Protein 4J37 (pdb70)

GO terms:
  GO:0000049 tRNA binding (F, IDA)
  GO:0005634 nucleus (C, IDA)
  GO:0005737 cytoplasm (C, IDA)
  GO:0005739 mitochondrion (C, IDA)
  GO:0002153 steroid receptor RNA activator RNA binding (F, IDA)
  GO:0009982 pseudouridine synthase activity (F, IDA)
  GO:1990481 mRNA pseudouridine synthesis (P, IDA)
  GO:0005634 nucleus (C, EXP)
  GO:0005739 mitochondrion (C, EXP)
  GO:0009982 pseudouridine synthase activity (F, IMP)
  GO:0031119 tRNA pseudouridine synthesis (P, IMP)
  GO:0160153 mitochondrial tRNA pseudouridine(27/28) synthase activity (F, IMP)
  GO:0005739 mitochondrion (C, HTP)
  GO:0009982 pseudouridine synthase activity (F, EXP)
  GO:0005759 mitochondrial matrix (C, TAS)
  GO:0070902 mitochondrial tRNA pseudouridine synthesis (P, TAS)
  GO:0005654 nucleoplasm (C, IDA)
  GO:0003723 RNA binding (F, HDA)

CATH classification: 3.30.70.580 (+1 more: 3.30.70.660)

Foldseek 3Di:
DDKFKKKWWKWFQQAQAFWADPVVGHHVLLQLLVLCCVLQFAPPVCSVPVVVFVKDWLDGAGHRAIALTTMIMGMTDPDPPVQVSSQVSHPPRMHGLDMGTDHPPPRWFFWFKKKFKDFCLLQAAQPPFDNDQLTDDDPVSQVLLFVLQAVQAAKFFQQLQADDDDDTDQGDIWHWHDWHKDHWDDDPSTIMIMIMTITGRAYHLRVQLSSQQSSCCSNPNDPSVVSVVCSDRDHFNGQGHDNNRMYTYDGATVDDDDVVSVVVSVVSCVPRHPVVSVVCCVPVVRRVVSVVCSNVGDD

Organism: Homo sapiens (NCBI:txid9606)

Radius of gyration: 20.34 Å; Cα contacts (8 Å, |Δi|>4): 603; chains: 1; bounding box: 42×64×40 Å

InterPro domains:
  IPR001406 Pseudouridine synthase I, TruA [PTHR11142] (70-394)
  IPR001406 Pseudouridine synthase I, TruA [TIGR00071] (84-334)
  IPR020094 Pseudouridine synthase TruA/RsuA/RluB/E/F, N-terminal [G3DSA:3.30.70.580] (74-196)
  IPR020095 Pseudouridine synthase I, TruA, C-terminal [G3DSA:3.30.70.660] (197-408)
  IPR020097 Pseudouridine synthase I, TruA, alpha/beta domain [PF01416] (239-341)
  IPR020103 Pseudouridine synthase, catalytic domain superfamily [SSF55120] (82-355)
  IPR041708 Pseudouridine synthase PUS1/ PUS2-like [cd02568] (88-340)

Secondary structure (DSSP, 8-state):
--EEEEEEEEEE--TTSS-SS------HHHHHHHHHHHHTSS-HHHHHSGGGGT-EES--PPTT-EEEEEEEEEEEE--TTHHHHHHHTS-TTEEEEEEEEE-TT-----EEEEEEEEEGGGGS-TTTS--STT----HHHHHHHHHHHHHT-EEEE-GGGS--SSS--S--EEEEEEEEEPPPEEETTEEEEEEEEEEESPPTTHHHHHHHHHHHHHHTSS-THHHHHHTSSS--------STTEEEEEE-------GGGHHHHHHHIIIIIHHHHHHHHHHH-HHHHHHTTGGGS--

Solvent-accessible surface area: 14172 Å² total; per-residue (Å²): 106,69,115,103,28,0,0,0,6,0,0,0,4,2,89,44,5,47,5,0,45,164,200,193,121,97,3,1,2,35,18,0,18,61,0,0,52,170,19,32,0,3,39,114,64,23,15,135,33,41,198,113,0,43,16,96,47,20,1,174,11,70,103,16,5,2,0,0,4,0,4,2,9,0,67,2,93,35,24,111,97,16,49,123,79,0,22,81,61,15,45,71,60,0,62,3,11,2,37,64,157,18,92,51,58,21,156,100,18,88,25,39,1,18,1,2,1,0,4,1,29,0,2,0,38,80,105,184,46,88,78,66,78,92,10,107,18,38,76,120,21,24,133,48,0,44,126,4,0,46,58,0,85,28,98,45,36,0,3,2,0,19,36,96,119,42,128,59,78,98,74,10,87,71,84,2,103,48,2,75,6,65,144,40,52,58,123,162,38,27,17,2,0,4,3,35,2,54,6,85,48,33,31,130,39,1,9,38,27,0,0,0,0,2,0,0,7,5,3,28,62,7,69,66,65,0,6,131,95,0,37,30,124,112,161,24,80,4,0,73,0,21,10,25,3,14,0,0,10,101,15,78,88,120,126,28,104,21,66,151,14,51,53,104,13,52,41,8,29,105,112,54,0,18,60,43,2,21,13,10,14,118,98,92,131,29,3,22,116,36,14,83,64,1,90,145,32,139,65

Nearest PDB structures (foldseek):
  4j37-assembly1_A  TM=1.003E+00  e=1.099E-68  Homo sapiens
  4its-assembly1_A  TM=1.001E+00  e=3.748E-64  Homo sapiens
  4iqm-assembly1_A  TM=9.497E-01  e=7.889E-59  Homo sapiens
  4nz6-assembly2_B  TM=9.629E-01  e=5.175E-58  Homo sapiens
  4nz6-assembly1_A  TM=9.740E-01  e=7.939E-57  Homo sapiens

Sequence (299 aa):
PPKRKIVLLMAYSGKGYHGMQRNQFKTIEDDLVSSALVRSGCIPENHGEDMRKMSFQRCARTDDKGVSAAGQVVSLKVWLIDDILEKINSHLPSHIRILGLKRVTGGFNRCDARTYCYLLPTFAFAHKDRDVQDETYRLSAETLQQVNRRLLACYKGTHNFHNFTSQKGPQDPSACRYILEMYCEEPFVREGLEFAVIRVKGQSFMMHQIRKMVGLVVAIVKGYAPESVLERSWGTEKVDVPKAPGLGLVLERVHFEPLDWAQEEGKVAAFKEEHIYPTIIGTERDERSMAQWLSTLPIHNF

B-factor: mean 26.57, std 13.85, range [5.85, 99.65]

Structure (mmCIF, N/CA/C/O backbone):
data_4J37
#
_entry.id   4J37
#
_cell.length_a   51.950
_cell.length_b   51.950
_cell.length_c   445.490
_cell.angle_alpha   90.00
_cell.angle_beta   90.00
_cell.angle_gamma   120.00
#
_symmetry.space_group_name_H-M   'P 65 2 2'
#
loop_
_entity.id
_entity.type
_entity.pdbx_description
1 polymer 'tRNA pseudouridine synthase A, mitochondrial'
2 non-polymer 'SULFATE ION'
3 non-polymer 'CHLORIDE ION'
4 non-polymer 1,2-ETHANEDIOL
5 water water
#
loop_
_atom_site.group_PDB
_atom_site.id
_atom_site.type_symbol
_atom_site.label_atom_id
_atom_site.label_alt_id
_atom_site.label_comp_id
_atom_site.label_asym_id
_atom_site.label_entity_id
_atom_site.label_seq_id
_atom_site.pdbx_PDB_ins_code
_atom_site.Cartn_x
_atom_site.Cartn_y
_atom_site.Cartn_z
_atom_site.occupancy
_atom_site.B_iso_or_equiv
_atom_site.auth_seq_id
_atom_site.auth_comp_id
_atom_site.auth_asym_id
_atom_site.auth_atom_id
_atom_site.pdbx_PDB_model_num
ATOM 1 N N . PRO A 1 9 ? 30.666 19.886 4.946 1.00 47.84 81 PRO A N 1
ATOM 2 C CA . PRO A 1 9 ? 31.296 20.065 6.261 1.00 44.23 81 PRO A CA 1
ATOM 3 C C . PRO A 1 9 ? 30.263 19.917 7.368 1.00 35.75 81 PRO A C 1
ATOM 4 O O . PRO A 1 9 ? 29.073 19.845 7.051 1.00 35.88 81 PRO A O 1
ATOM 15 N N . PRO A 1 10 ? 30.700 19.877 8.643 1.00 39.73 82 PRO A N 1
ATOM 16 C CA . PRO A 1 10 ? 29.733 19.680 9.732 1.00 46.46 82 PRO A CA 1
ATOM 17 C C . PRO A 1 10 ? 28.926 20.939 10.029 1.00 36.35 82 PRO A C 1
ATOM 18 O O . PRO A 1 10 ? 29.513 22.032 10.066 1.00 29.57 82 PRO A O 1
ATOM 29 N N . LYS A 1 11 ? 27.619 20.782 10.240 1.00 31.81 83 LYS A N 1
ATOM 30 C CA . LYS A 1 11 ? 26.764 21.909 10.611 1.00 30.96 83 LYS A CA 1
ATOM 31 C C . LYS A 1 11 ? 26.862 22.196 12.112 1.00 34.65 83 LYS A C 1
ATOM 32 O O . LYS A 1 11 ? 26.804 21.281 12.944 1.00 30.38 83 LYS A O 1
ATOM 51 N N . ARG A 1 12 ? 27.048 23.470 12.447 1.00 24.33 84 ARG A N 1
ATOM 52 C CA . ARG A 1 12 ? 27.294 23.896 13.818 1.00 24.41 84 ARG A CA 1
ATOM 53 C C . ARG A 1 12 ? 26.636 25.245 14.044 1.00 24.30 84 ARG A C 1
ATOM 54 O O . ARG A 1 12 ? 26.487 26.044 13.104 1.00 21.26 84 ARG A O 1
ATOM 75 N N . LYS A 1 13 ? 26.263 25.502 15.291 1.00 22.02 85 LYS A N 1
ATOM 76 C CA . LYS A 1 13 ? 25.908 26.837 15.721 1.00 21.42 85 LYS A CA 1
ATOM 77 C C . LYS A 1 13 ? 27.188 27.649 15.966 1.00 17.83 85 LYS A C 1
ATOM 78 O O . LYS A 1 13 ? 28.148 27.162 16.571 1.00 18.10 85 LYS A O 1
ATOM 97 N N . ILE A 1 14 ? 27.227 28.886 15.461 1.00 17.46 86 ILE A N 1
ATOM 98 C CA . ILE A 1 14 ? 28.359 29.770 15.750 1.00 16.63 86 ILE A CA 1
ATOM 99 C C . ILE A 1 14 ? 27.816 31.110 16.234 1.00 12.54 86 ILE A C 1
ATOM 100 O O . ILE A 1 14 ? 26.612 31.404 16.066 1.00 13.90 86 ILE A O 1
ATOM 116 N N . VAL A 1 15 ? 28.681 31.882 16.864 1.00 15.05 87 VAL A N 1
ATOM 117 C CA . VAL A 1 15 ? 28.372 33.258 17.246 1.00 13.10 87 VAL A CA 1
ATOM 118 C C . VAL A 1 15 ? 29.445 34.141 16.633 1.00 15.34 87 VAL A C 1
ATOM 119 O O . VAL A 1 15 ? 30.645 33.856 16.740 1.00 18.48 87 VAL A O 1
ATOM 132 N N . LEU A 1 16 ? 29.029 35.237 15.995 1.00 17.75 88 LEU A N 1
ATOM 133 C CA . LEU A 1 16 ? 29.979 36.148 15.349 1.00 13.99 88 LEU A CA 1
ATOM 134 C C . LEU A 1 16 ? 30.003 37.470 16.089 1.00 17.46 88 LEU A C 1
ATOM 135 O O . LEU A 1 16 ? 28.964 37.959 16.481 1.00 15.39 88 LEU A O 1
ATOM 151 N N . LEU A 1 17 ? 31.195 38.031 16.250 1.00 13.13 89 LEU A N 1
ATOM 152 C CA . LEU A 1 17 ? 31.383 39.407 16.715 1.00 12.92 89 LEU A CA 1
ATOM 153 C C . LEU A 1 17 ? 31.650 40.235 15.475 1.00 12.01 89 LEU A C 1
ATOM 154 O O . LEU A 1 17 ? 32.641 40.006 14.779 1.00 12.42 89 LEU A O 1
ATOM 170 N N . MET A 1 18 ? 30.772 41.180 15.177 1.00 13.43 90 MET A N 1
ATOM 171 C CA . MET A 1 18 ? 30.913 41.913 13.935 1.00 13.80 90 MET A CA 1
ATOM 172 C C . MET A 1 18 ? 30.812 43.409 14.142 1.00 10.76 90 MET A C 1
ATOM 173 O O . MET A 1 18 ? 30.285 43.875 15.157 1.00 9.97 90 MET A O 1
ATOM 187 N N . ALA A 1 19 ? 31.379 44.139 13.196 1.00 11.60 91 ALA A N 1
ATOM 188 C CA . ALA A 1 19 ? 31.422 45.584 13.271 1.00 8.15 91 ALA A CA 1
ATOM 189 C C . ALA A 1 19 ? 31.090 46.156 11.913 1.00 9.18 91 ALA A C 1
ATOM 190 O O . ALA A 1 19 ? 31.298 45.520 10.896 1.00 9.95 91 ALA A O 1
ATOM 197 N N . TYR A 1 20 ? 30.545 47.370 11.920 1.00 8.91 92 TYR A N 1
ATOM 198 C CA . TYR A 1 20 ? 30.109 48.035 10.687 1.00 9.61 92 TYR A CA 1
ATOM 199 C C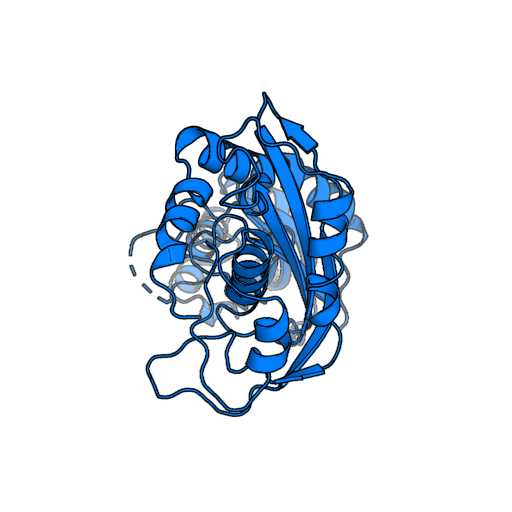 . TYR A 1 20 ? 29.977 49.525 10.901 1.00 11.17 92 TYR A C 1
ATOM 200 O O . TYR A 1 20 ? 29.620 50.005 11.988 1.00 8.86 92 TYR A O 1
ATOM 218 N N . SER A 1 21 ? 30.326 50.257 9.859 1.00 10.84 93 SER A N 1
ATOM 219 C CA . SER A 1 21 ? 29.912 51.636 9.702 1.00 13.97 93 SER A CA 1
ATOM 220 C C . SER A 1 21 ? 28.495 51.640 9.124 1.00 9.99 93 SER A C 1
ATOM 221 O O . SER A 1 21 ? 28.217 50.955 8.121 1.00 10.52 93 SER A O 1
ATOM 229 N N . GLY A 1 22 ? 27.591 52.405 9.733 1.00 11.03 94 GLY A N 1
ATOM 230 C CA . GLY A 1 22 ? 26.183 52.273 9.435 1.00 7.89 94 GLY A CA 1
ATOM 231 C C . GLY A 1 22 ? 25.661 53.164 8.322 1.00 12.34 94 GLY A C 1
ATOM 232 O O . GLY A 1 22 ? 24.551 52.980 7.879 1.00 10.04 94 GLY A O 1
ATOM 236 N N . LYS A 1 23 ? 26.451 54.140 7.892 1.00 7.29 95 LYS A N 1
ATOM 237 C CA . LYS A 1 23 ? 26.040 55.018 6.804 1.00 9.62 95 LYS A CA 1
ATOM 238 C C . LYS A 1 23 ? 25.770 54.167 5.555 1.00 12.01 95 LYS A C 1
ATOM 239 O O . LYS A 1 23 ? 26.588 53.330 5.207 1.00 10.72 95 LYS A O 1
ATOM 258 N N . GLY A 1 24 ? 24.675 54.433 4.859 1.00 10.85 96 GLY A N 1
ATOM 259 C CA . GLY A 1 24 ? 24.387 53.767 3.611 1.00 13.24 96 GLY A CA 1
ATOM 260 C C . GLY A 1 24 ? 23.557 52.513 3.764 1.00 13.68 96 GLY A C 1
ATOM 261 O O . GLY A 1 24 ? 23.307 51.800 2.775 1.00 17.76 96 GLY A O 1
ATOM 265 N N . TYR A 1 25 ? 23.137 52.251 4.996 1.00 10.68 97 TYR A N 1
ATOM 266 C CA . TYR A 1 25 ? 22.206 51.162 5.287 1.00 10.98 97 TYR A CA 1
ATOM 267 C C . TYR A 1 25 ? 20.983 51.612 6.047 1.00 15.73 97 TYR A C 1
ATOM 268 O O . TYR A 1 25 ? 20.972 52.666 6.739 1.00 12.81 97 TYR A O 1
ATOM 286 N N . HIS A 1 26 ? 19.956 50.783 5.949 1.00 12.62 98 HIS A N 1
ATOM 287 C CA . HIS A 1 26 ? 18.714 50.979 6.702 1.00 11.69 98 HIS A CA 1
ATOM 288 C C . HIS A 1 26 ? 18.704 50.152 7.978 1.00 15.19 98 HIS A C 1
ATOM 289 O O . HIS A 1 26 ? 17.683 49.587 8.355 1.00 27.75 98 HIS A O 1
ATOM 304 N N . GLY A 1 27 ? 19.846 50.044 8.621 1.00 14.78 99 GLY A N 1
ATOM 305 C CA . GLY A 1 27 ? 19.902 49.365 9.882 1.00 10.86 99 GLY A CA 1
ATOM 306 C C . GLY A 1 27 ? 20.433 47.950 9.776 1.00 11.08 99 GLY A C 1
ATOM 307 O O . GLY A 1 27 ? 20.836 47.485 8.696 1.00 9.53 99 GLY A O 1
ATOM 311 N N . MET A 1 28 ? 20.425 47.277 10.914 1.00 12.43 100 MET A N 1
ATOM 312 C CA . MET A 1 28 ? 20.872 45.893 10.995 1.00 12.94 100 MET A CA 1
ATOM 313 C C . MET A 1 28 ? 19.932 44.910 10.312 1.00 13.72 100 MET A C 1
ATOM 314 O O . MET A 1 28 ? 20.375 44.094 9.491 1.00 13.89 100 MET A O 1
ATOM 328 N N . GLN A 1 29 ? 18.649 44.954 10.664 1.00 14.41 101 GLN A N 1
ATOM 329 C CA . GLN A 1 29 ? 17.677 43.946 10.220 1.00 19.62 101 GLN A CA 1
ATOM 330 C C . GLN A 1 29 ? 16.587 44.572 9.364 1.00 20.74 101 GLN A C 1
ATOM 331 O O . GLN A 1 29 ? 16.120 45.663 9.658 1.00 29.52 101 GLN A O 1
ATOM 345 N N . ARG A 1 30 ? 16.153 43.866 8.340 1.00 28.63 102 ARG A N 1
ATOM 346 C CA . ARG A 1 30 ? 15.119 44.408 7.465 1.00 38.93 102 ARG A CA 1
ATOM 347 C C . ARG A 1 30 ? 13.825 44.464 8.234 1.00 38.54 102 ARG A C 1
ATOM 348 O O . ARG A 1 30 ? 13.517 43.556 8.991 1.00 41.28 102 ARG A O 1
ATOM 369 N N . ASN A 1 31 ? 13.067 45.537 8.041 1.00 49.35 103 ASN A N 1
ATOM 370 C CA . ASN A 1 31 ? 11.840 45.740 8.803 1.00 55.93 103 ASN A CA 1
ATOM 371 C C . ASN A 1 31 ? 10.620 45.130 8.125 1.00 58.36 103 ASN A C 1
ATOM 372 O O . ASN A 1 31 ? 9.871 44.376 8.750 1.00 63.00 103 ASN A O 1
ATOM 383 N N . GLN A 1 36 ? 13.811 50.842 0.747 1.00 48.51 108 GLN A N 1
ATOM 384 C CA . GLN A 1 36 ? 14.965 51.733 0.794 1.00 43.86 108 GLN A CA 1
ATOM 385 C C . GLN A 1 36 ? 16.304 50.969 0.833 1.00 37.46 108 GLN A C 1
ATOM 386 O O . GLN A 1 36 ? 16.448 49.955 0.161 1.00 35.05 108 GLN A O 1
ATOM 399 N N . PHE A 1 37 ? 17.286 51.455 1.591 1.00 28.83 109 PHE A N 1
ATOM 400 C CA . PHE A 1 37 ? 18.642 50.892 1.501 1.00 21.64 109 PHE A CA 1
ATOM 401 C C . PHE A 1 37 ? 18.695 49.464 2.002 1.00 19.55 109 PHE A C 1
ATOM 402 O O . PHE A 1 37 ? 17.852 49.058 2.813 1.00 20.28 109 PHE A O 1
ATOM 419 N N . LYS A 1 38 ? 19.703 48.722 1.542 1.00 17.47 110 LYS A N 1
ATOM 420 C CA . LYS A 1 38 ? 19.960 47.399 2.076 1.00 14.27 110 LYS A CA 1
ATOM 421 C C . LYS A 1 38 ? 20.262 47.532 3.568 1.00 14.75 110 LYS A C 1
ATOM 422 O O . LYS A 1 38 ? 20.487 48.638 4.081 1.00 15.89 110 LYS A O 1
ATOM 441 N N . THR A 1 39 ? 20.313 46.396 4.263 1.00 15.31 111 THR A N 1
ATOM 442 C CA . THR A 1 39 ? 20.642 46.371 5.678 1.00 10.36 111 THR A CA 1
ATOM 443 C C . THR A 1 39 ? 22.003 45.721 5.860 1.00 11.30 111 THR A C 1
ATOM 444 O O . THR A 1 39 ? 22.521 45.086 4.928 1.00 9.79 111 THR A O 1
ATOM 455 N N . ILE A 1 40 ? 22.569 45.832 7.064 1.00 10.58 112 ILE A N 1
ATOM 456 C CA . ILE A 1 40 ? 23.793 45.123 7.373 1.00 10.81 112 ILE A CA 1
ATOM 457 C C . ILE A 1 40 ? 23.597 43.593 7.120 1.00 10.57 112 ILE A C 1
ATOM 458 O O . ILE A 1 40 ? 24.446 42.902 6.541 1.00 12.12 112 ILE A O 1
ATOM 474 N N . GLU A 1 41 ? 22.458 43.069 7.528 1.00 12.20 113 GLU A N 1
ATOM 475 C CA . GLU A 1 41 ? 22.217 41.625 7.393 1.00 12.54 113 GLU A CA 1
ATOM 476 C C . GLU A 1 41 ? 22.184 41.163 5.927 1.00 14.76 113 GLU A C 1
ATOM 477 O O . GLU A 1 41 ? 22.651 40.083 5.598 1.00 13.63 113 GLU A O 1
ATOM 489 N N . ASP A 1 42 ? 21.726 42.018 5.036 1.00 11.17 114 ASP A N 1
ATOM 490 C CA . ASP A 1 42 ? 21.777 41.696 3.590 1.00 14.40 114 ASP A CA 1
ATOM 491 C C . ASP A 1 42 ? 23.214 41.430 3.149 1.00 13.67 114 ASP A C 1
ATOM 492 O O . ASP A 1 42 ? 23.492 40.477 2.395 1.00 12.46 114 ASP A O 1
ATOM 501 N N . ASP A 1 43 ? 24.153 42.231 3.631 1.00 8.82 115 ASP A N 1
ATOM 502 C CA . ASP A 1 43 ? 25.548 42.065 3.251 1.00 10.50 115 ASP A CA 1
ATOM 503 C C . ASP A 1 43 ? 26.091 40.789 3.859 1.00 13.17 115 ASP A C 1
ATOM 504 O O . ASP A 1 43 ? 26.860 40.051 3.220 1.00 11.06 115 ASP A O 1
ATOM 513 N N . LEU A 1 44 ? 25.720 40.540 5.118 1.00 10.76 116 LEU A N 1
ATOM 514 C CA . LEU A 1 44 ? 26.225 39.344 5.798 1.00 13.19 116 LEU A CA 1
ATOM 515 C C . LEU A 1 44 ? 25.655 38.071 5.160 1.00 11.83 116 LEU A C 1
ATOM 516 O O . LEU A 1 44 ? 26.380 37.125 4.892 1.00 15.00 116 LEU A O 1
ATOM 532 N N . VAL A 1 45 ? 24.353 38.056 4.915 1.00 13.71 117 VAL A N 1
ATOM 533 C CA . VAL A 1 45 ? 23.674 36.926 4.252 1.00 12.30 117 VAL A CA 1
ATOM 534 C C . VAL A 1 45 ? 24.269 36.622 2.855 1.00 14.73 117 VAL A C 1
ATOM 535 O O . VAL A 1 45 ? 24.617 35.484 2.548 1.00 15.41 117 VAL A O 1
ATOM 548 N N . SER A 1 46 ? 24.460 37.648 2.032 1.00 11.56 118 SER A N 1
ATOM 549 C CA A SER A 1 46 ? 25.113 37.486 0.743 0.48 13.90 118 SER A CA 1
ATOM 550 C CA B SER A 1 46 ? 25.104 37.470 0.745 0.52 13.89 118 SER A CA 1
ATOM 551 C C . SER A 1 46 ? 26.497 36.868 0.911 1.00 11.08 118 SER A C 1
ATOM 552 O O . SER A 1 46 ? 26.879 35.968 0.157 1.00 12.07 118 SER A O 1
ATOM 567 N N . ALA A 1 47 ? 27.260 37.337 1.887 1.00 11.46 119 ALA A N 1
ATOM 568 C CA . ALA A 1 47 ? 28.609 36.787 2.132 1.00 9.91 119 ALA A CA 1
ATOM 569 C C . ALA A 1 47 ? 28.551 35.335 2.590 1.00 12.82 119 ALA A C 1
ATOM 570 O O . ALA A 1 47 ? 29.368 34.514 2.187 1.00 14.67 119 ALA A O 1
ATOM 577 N N . LEU A 1 48 ? 27.567 35.025 3.419 1.00 11.47 120 LEU A N 1
ATOM 578 C CA . LEU A 1 48 ? 27.367 33.651 3.872 1.00 18.02 120 LEU A CA 1
ATOM 579 C C . LEU A 1 48 ? 27.021 32.696 2.725 1.00 13.89 120 LEU A C 1
ATOM 580 O O . LEU A 1 48 ? 27.564 31.599 2.631 1.00 16.83 120 LEU A O 1
ATOM 596 N N . VAL A 1 49 ? 26.104 33.106 1.871 1.00 11.67 121 VAL A N 1
ATOM 597 C CA . VAL A 1 49 ? 25.748 32.360 0.690 1.00 15.65 121 VAL A CA 1
ATOM 598 C C . VAL A 1 49 ? 26.940 32.243 -0.286 1.00 21.24 121 VAL A C 1
ATOM 599 O O . VAL A 1 49 ? 27.258 31.136 -0.759 1.00 16.01 121 VAL A O 1
ATOM 612 N N . ARG A 1 50 ? 27.605 33.360 -0.602 1.00 11.49 122 ARG A N 1
ATOM 613 C CA . ARG A 1 50 ? 28.680 33.310 -1.580 1.00 15.23 122 ARG A CA 1
ATOM 614 C C . ARG A 1 50 ? 29.749 32.352 -1.126 1.00 21.03 122 ARG A C 1
ATOM 615 O O . ARG A 1 50 ? 30.281 31.615 -1.934 1.00 18.25 122 ARG A O 1
ATOM 636 N N . SER A 1 51 ? 30.042 32.344 0.166 1.00 16.48 123 SER A N 1
ATOM 637 C CA . SER A 1 51 ? 31.104 31.510 0.704 1.00 21.75 123 SER A CA 1
ATOM 638 C C . SER A 1 51 ? 30.683 30.062 0.952 1.00 17.45 123 SER A C 1
ATOM 639 O O . SER A 1 51 ? 31.518 29.223 1.249 1.00 21.81 123 SER A O 1
ATOM 647 N N . GLY A 1 52 ? 29.404 29.787 0.820 1.00 17.18 124 GLY A N 1
ATOM 648 C CA . GLY A 1 52 ? 28.901 28.432 1.008 1.00 19.04 124 GLY A CA 1
ATOM 649 C C . GLY A 1 52 ? 28.659 28.011 2.464 1.00 18.43 124 GLY A C 1
ATOM 650 O O . GLY A 1 52 ? 28.368 26.842 2.720 1.00 22.69 124 GLY A O 1
ATOM 654 N N . CYS A 1 53 ? 28.773 28.933 3.424 1.00 21.38 125 CYS A N 1
ATOM 655 C CA . CYS A 1 53 ? 28.446 28.633 4.832 1.00 19.57 125 CYS A CA 1
ATOM 656 C C . CYS A 1 53 ? 27.027 28.157 5.018 1.00 19.77 125 CYS A C 1
ATOM 657 O O . CYS A 1 53 ? 26.712 27.359 5.909 1.00 21.20 125 CYS A O 1
ATOM 665 N N . ILE A 1 54 ? 26.149 28.701 4.212 1.00 17.42 126 ILE A N 1
ATOM 666 C CA . ILE A 1 54 ? 24.747 28.411 4.320 1.00 14.58 126 ILE A CA 1
ATOM 667 C C . ILE A 1 54 ? 24.242 28.156 2.927 1.00 21.12 126 ILE A C 1
ATOM 668 O O . ILE A 1 54 ? 24.794 28.685 1.963 1.00 21.73 126 ILE A O 1
ATOM 684 N N . PRO A 1 55 ? 23.229 27.292 2.795 1.00 27.94 127 PRO A N 1
ATOM 685 C CA . PRO A 1 55 ? 22.641 27.117 1.471 1.00 27.29 127 PRO A CA 1
ATOM 686 C C . PRO A 1 55 ? 21.812 28.325 1.120 1.00 23.23 127 PRO A C 1
ATOM 687 O O . PRO A 1 55 ? 21.396 29.061 1.995 1.00 20.70 127 PRO A O 1
ATOM 698 N N . GLU A 1 56 ? 21.543 28.497 -0.159 1.00 25.08 128 GLU A N 1
ATOM 699 C CA . GLU A 1 56 ? 20.774 29.622 -0.644 1.00 24.60 128 GLU A CA 1
ATOM 700 C C . GLU A 1 56 ? 19.427 29.790 0.049 1.00 27.98 128 GLU A C 1
ATOM 701 O O . GLU A 1 56 ? 19.009 30.915 0.332 1.00 20.49 128 GLU A O 1
ATOM 713 N N . ASN A 1 57 ? 18.719 28.697 0.330 1.00 24.10 129 ASN A N 1
ATOM 714 C CA . ASN A 1 57 ? 17.371 28.859 0.865 1.00 23.68 129 ASN A CA 1
ATOM 715 C C . ASN A 1 57 ? 17.377 29.351 2.320 1.00 18.61 129 ASN A C 1
ATOM 716 O O . ASN A 1 57 ? 16.383 29.902 2.802 1.00 23.28 129 ASN A O 1
ATOM 727 N N . HIS A 1 58 ? 18.488 29.140 3.019 1.00 18.87 130 HIS A N 1
ATOM 728 C CA . HIS A 1 58 ? 18.678 29.730 4.369 1.00 19.90 130 HIS A CA 1
ATOM 729 C C . HIS A 1 58 ? 18.981 31.237 4.312 1.00 21.45 130 HIS A C 1
ATOM 730 O O . HIS A 1 58 ? 18.802 31.949 5.303 1.00 20.90 130 HIS A O 1
ATOM 745 N N . GLY A 1 59 ? 19.479 31.702 3.168 1.00 23.74 131 GLY A N 1
ATOM 746 C CA . GLY A 1 59 ? 19.635 33.125 2.936 1.00 16.63 131 GLY A CA 1
ATOM 747 C C . GLY A 1 59 ? 18.302 33.745 2.607 1.00 21.65 131 GLY A C 1
ATOM 748 O O . GLY A 1 59 ? 17.989 34.885 3.016 1.00 22.16 131 GLY A O 1
ATOM 752 N N . GLU A 1 60 ? 17.493 32.993 1.866 1.00 20.12 132 GLU A N 1
ATOM 753 C CA . GLU A 1 60 ? 16.162 33.464 1.480 1.00 22.78 132 GLU A CA 1
ATOM 754 C C . GLU A 1 60 ? 15.232 33.504 2.671 1.00 27.86 132 GLU A C 1
ATOM 755 O O . GLU A 1 60 ? 14.411 34.401 2.781 1.00 25.46 132 GLU A O 1
ATOM 767 N N . ASP A 1 61 ? 15.342 32.515 3.550 1.00 24.68 133 ASP A N 1
ATOM 768 C CA . ASP A 1 61 ? 14.582 32.523 4.798 1.00 22.28 133 ASP A CA 1
ATOM 769 C C . ASP A 1 61 ? 15.550 32.298 5.950 1.00 26.41 133 ASP A C 1
ATOM 770 O O . ASP A 1 61 ? 15.894 31.156 6.276 1.00 21.77 133 ASP A O 1
ATOM 779 N N . MET A 1 62 ? 15.972 33.399 6.568 1.00 21.00 134 MET A N 1
ATOM 780 C CA . MET A 1 62 ? 17.037 33.373 7.557 1.00 17.36 134 MET A CA 1
ATOM 781 C C . MET A 1 62 ? 16.605 32.638 8.814 1.00 17.22 134 MET A C 1
ATOM 782 O O . MET A 1 62 ? 17.439 32.221 9.641 1.00 15.26 134 MET A O 1
ATOM 796 N N . ARG A 1 63 ? 15.298 32.478 8.980 1.00 17.44 135 ARG A N 1
ATOM 797 C CA . ARG A 1 63 ? 14.807 31.739 10.142 1.00 18.25 135 ARG A CA 1
ATOM 798 C C . ARG A 1 63 ? 15.293 30.301 10.069 1.00 18.60 135 ARG A C 1
ATOM 799 O O . ARG A 1 63 ? 15.482 29.640 11.103 1.00 16.54 135 ARG A O 1
ATOM 820 N N . LYS A 1 64 ? 15.528 29.825 8.849 1.00 17.16 136 LYS A N 1
ATOM 821 C CA . LYS A 1 64 ? 15.910 28.430 8.636 1.00 20.59 136 LYS A CA 1
ATOM 822 C C . LYS A 1 64 ? 17.314 28.110 9.102 1.00 17.30 136 LYS A C 1
ATO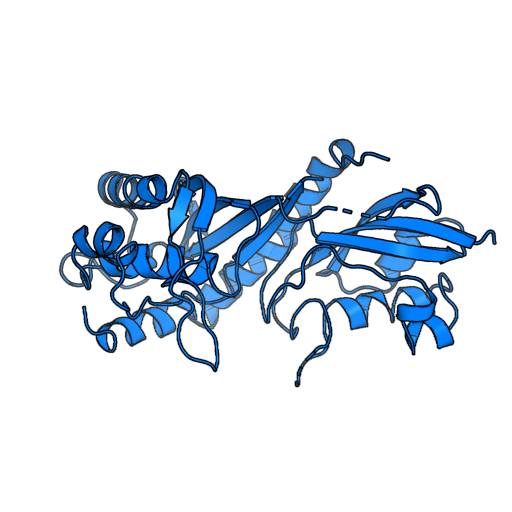M 823 O O . LYS A 1 64 ? 17.630 26.932 9.355 1.00 18.32 136 LYS A O 1
ATOM 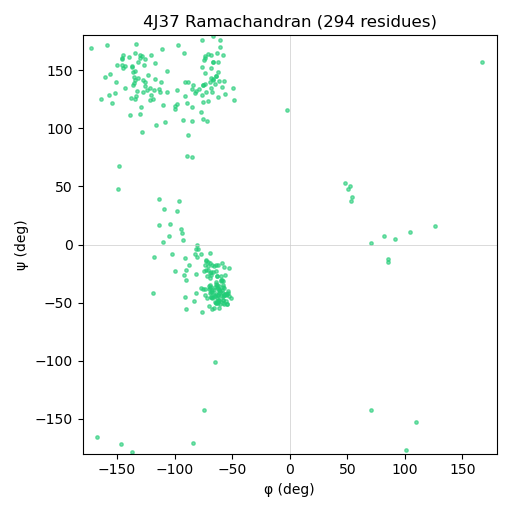842 N N . MET A 1 65 ? 18.161 29.128 9.287 1.00 16.76 137 MET A N 1
ATOM 843 C CA . MET A 1 65 ? 19.460 28.900 9.921 1.00 20.45 137 MET A CA 1
ATOM 844 C C . MET A 1 65 ? 19.519 29.390 11.383 1.00 14.42 137 MET A C 1
ATOM 845 O O . MET A 1 65 ? 20.606 29.523 11.937 1.00 17.15 137 MET A O 1
ATOM 859 N N . SER A 1 66 ? 18.357 29.602 11.998 1.00 13.97 138 SER A N 1
ATOM 860 C CA . SER A 1 66 ? 18.270 30.071 13.374 1.00 15.33 138 SER A CA 1
ATOM 861 C C . SER A 1 66 ? 19.069 31.358 13.551 1.00 17.36 138 SER A C 1
ATOM 862 O O . SER A 1 66 ? 19.763 31.521 14.546 1.00 15.75 138 SER A O 1
ATOM 870 N N . PHE A 1 67 ? 18.992 32.263 12.577 1.00 16.23 139 PHE A N 1
ATOM 871 C CA . PHE A 1 67 ? 19.707 33.533 12.689 1.00 14.68 139 PHE A CA 1
ATOM 872 C C . PHE A 1 67 ? 19.116 34.403 13.795 1.00 15.05 139 PHE A C 1
ATOM 873 O O . PHE A 1 67 ? 17.890 34.616 13.871 1.00 18.27 139 PHE A O 1
ATOM 890 N N . GLN A 1 68 ? 19.984 34.921 14.645 1.00 15.81 140 GLN A N 1
ATOM 891 C CA . GLN A 1 68 ? 19.565 35.827 15.718 1.00 13.38 140 GLN A CA 1
ATOM 892 C C . GLN A 1 68 ? 20.536 36.999 15.760 1.00 17.86 140 GLN A C 1
ATOM 893 O O . GLN A 1 68 ? 21.727 36.819 15.525 1.00 15.99 140 GLN A O 1
ATOM 907 N N . ARG A 1 69 ? 20.031 38.196 16.063 1.00 15.15 141 ARG A N 1
ATOM 908 C CA . ARG A 1 69 ? 20.920 39.336 16.295 1.00 14.09 141 ARG A CA 1
ATOM 909 C C . ARG A 1 69 ? 20.661 39.923 17.677 1.00 17.33 141 ARG A C 1
ATOM 910 O O . ARG A 1 69 ? 19.525 39.936 18.141 1.00 17.61 141 ARG A O 1
ATOM 931 N N . CYS A 1 70 ? 21.720 40.424 18.313 1.00 14.53 142 CYS A N 1
ATOM 932 C CA . CYS A 1 70 ? 21.631 40.976 19.653 1.00 17.48 142 CYS A CA 1
ATOM 933 C C . CYS A 1 70 ? 20.946 42.331 19.681 1.00 22.68 142 CYS A C 1
ATOM 934 O O . CYS A 1 70 ? 20.198 42.606 20.606 1.00 21.73 142 CYS A O 1
ATOM 941 N N . ALA A 1 71 ? 21.203 43.163 18.677 1.00 16.64 143 ALA A N 1
ATOM 942 C CA . ALA A 1 71 ? 20.767 44.552 18.670 1.00 17.78 143 ALA A CA 1
ATOM 943 C C . ALA A 1 71 ? 20.233 44.949 17.286 1.00 16.66 143 ALA A C 1
ATOM 944 O O . ALA A 1 71 ? 20.926 44.823 16.264 1.00 16.91 143 ALA A O 1
ATOM 951 N N . ARG A 1 72 ? 19.010 45.463 17.257 1.00 14.19 144 ARG A N 1
ATOM 952 C CA . ARG A 1 72 ? 18.417 45.912 16.012 1.00 14.65 144 ARG A CA 1
ATOM 953 C C . ARG A 1 72 ? 18.772 47.388 15.765 1.00 16.65 144 ARG A C 1
ATOM 954 O O . ARG A 1 72 ? 17.959 48.279 15.967 1.00 21.18 144 ARG A O 1
ATOM 975 N N . THR A 1 73 ? 20.008 47.628 15.335 1.00 13.10 145 THR A N 1
ATOM 976 C CA . THR A 1 73 ? 20.511 48.982 15.234 1.00 13.15 145 THR A CA 1
ATOM 977 C C . THR A 1 73 ? 19.744 49.736 14.153 1.00 15.26 145 THR A C 1
ATOM 978 O O . THR A 1 73 ? 19.365 49.184 13.131 1.00 13.29 145 THR A O 1
ATOM 989 N N . ASP A 1 74 ? 19.476 51.013 14.415 1.00 14.33 146 ASP A N 1
ATOM 990 C CA A ASP A 1 74 ? 18.603 51.790 13.542 0.55 14.98 146 ASP A CA 1
ATOM 991 C CA B ASP A 1 74 ? 18.601 51.795 13.543 0.45 15.00 146 ASP A CA 1
ATOM 992 C C . ASP A 1 74 ? 19.329 52.325 12.308 1.00 14.88 146 ASP A C 1
ATOM 993 O O . ASP A 1 74 ? 20.565 52.212 12.171 1.00 12.87 146 ASP A O 1
ATOM 1008 N N . LYS A 1 75 ? 18.564 52.904 11.392 1.00 14.15 147 LYS A N 1
ATOM 1009 C CA . LYS A 1 75 ? 19.139 53.495 10.205 1.00 15.12 147 LYS A CA 1
ATOM 1010 C C . LYS A 1 75 ? 20.321 54.405 10.521 1.00 12.97 147 LYS A C 1
ATOM 1011 O O . LYS A 1 75 ? 20.207 55.355 11.308 1.00 12.80 147 LYS A O 1
ATOM 1030 N N . GLY A 1 76 ? 21.467 54.121 9.896 1.00 11.20 148 GLY A N 1
ATOM 1031 C CA . GLY A 1 76 ? 22.652 54.967 10.011 1.00 11.56 148 GLY A CA 1
ATOM 1032 C C . GLY A 1 76 ? 23.562 54.721 11.211 1.00 13.14 148 GLY A C 1
ATOM 1033 O O . GLY A 1 76 ? 24.718 55.202 11.249 1.00 12.74 148 GLY A O 1
ATOM 1037 N N . VAL A 1 77 ? 23.076 53.951 12.174 1.00 10.52 149 VAL A N 1
ATOM 1038 C CA . VAL A 1 77 ? 23.812 53.660 13.436 1.00 8.71 149 VAL A CA 1
ATOM 1039 C C . VAL A 1 77 ? 24.953 52.627 13.186 1.00 10.32 149 VAL A C 1
ATOM 1040 O O . VAL A 1 77 ? 24.787 51.669 12.427 1.00 9.91 149 VAL A O 1
ATOM 1053 N N . SER A 1 78 ? 26.112 52.860 13.772 1.00 8.46 150 SER A N 1
ATOM 1054 C CA . SER A 1 78 ? 27.292 51.993 13.578 1.00 9.48 150 SER A CA 1
ATOM 1055 C C . SER A 1 78 ? 27.395 50.999 14.729 1.00 8.90 150 SER A C 1
ATOM 1056 O O . SER A 1 78 ? 26.703 51.124 15.753 1.00 8.68 150 SER A O 1
ATOM 1064 N N . ALA A 1 79 ? 28.306 50.047 14.595 1.00 8.24 151 ALA A N 1
ATOM 1065 C CA . ALA A 1 79 ? 28.531 49.108 15.691 1.00 10.56 151 ALA A CA 1
ATOM 1066 C C . ALA A 1 79 ? 29.957 48.625 15.646 1.00 13.67 151 ALA A C 1
ATOM 1067 O O . ALA A 1 79 ? 30.463 48.245 14.574 1.00 10.83 151 ALA A O 1
ATOM 1074 N N . ALA A 1 80 ? 30.628 48.695 16.804 1.00 8.94 152 ALA A N 1
ATOM 1075 C CA . ALA A 1 80 ? 31.960 48.151 17.014 1.00 11.68 152 ALA A CA 1
ATOM 1076 C C . ALA A 1 80 ? 31.879 46.705 17.494 1.00 14.75 152 ALA A C 1
ATOM 1077 O O . ALA A 1 80 ? 32.835 45.964 17.330 1.00 19.69 152 ALA A O 1
ATOM 1084 N N . GLY A 1 81 ? 30.744 46.314 18.070 1.00 12.18 153 GLY A N 1
ATOM 1085 C CA . GLY A 1 81 ? 30.626 45.021 18.756 1.00 13.10 153 GLY A CA 1
ATOM 1086 C C . GLY A 1 81 ? 29.242 44.393 18.716 1.00 10.04 153 GLY A C 1
ATOM 1087 O O . GLY A 1 81 ? 28.699 43.943 19.734 1.00 12.04 153 GLY A O 1
ATOM 1091 N N . GLN A 1 82 ? 28.650 44.368 17.520 1.00 9.81 154 GLN A N 1
ATOM 1092 C CA . GLN A 1 82 ? 27.419 43.637 17.305 1.00 12.31 154 GLN A CA 1
ATOM 1093 C C . GLN A 1 82 ? 27.738 42.148 17.430 1.00 8.70 154 GLN A C 1
ATOM 1094 O O . GLN A 1 82 ? 28.892 41.731 17.219 1.00 12.41 154 GLN A O 1
ATOM 1108 N N . VAL A 1 83 ? 26.728 41.389 17.838 1.00 9.79 155 VAL A N 1
ATOM 1109 C CA . VAL A 1 83 ? 26.815 39.928 17.966 1.00 15.10 155 VAL A CA 1
ATOM 1110 C C . VAL A 1 83 ? 25.615 39.257 17.328 1.00 11.23 155 VAL A C 1
ATOM 1111 O O . VAL A 1 83 ? 24.459 39.631 17.558 1.00 12.44 155 VAL A O 1
ATOM 1124 N N . VAL A 1 84 ? 25.890 38.238 16.509 1.00 13.22 156 VAL A N 1
ATOM 1125 C CA . VAL A 1 84 ? 24.832 37.443 15.909 1.00 12.76 156 VAL A CA 1
ATOM 1126 C C . VAL A 1 84 ? 25.150 35.948 16.137 1.00 10.50 156 VAL A C 1
ATOM 1127 O O . VAL A 1 84 ? 26.295 35.589 16.472 1.00 12.37 156 VAL A O 1
ATOM 1140 N N . SER A 1 85 ? 24.134 35.115 16.016 1.00 12.88 157 SER A N 1
ATOM 1141 C CA . SER A 1 85 ? 24.346 33.671 16.053 1.00 16.40 157 SER A CA 1
ATOM 1142 C C . SER A 1 85 ? 23.510 33.039 14.964 1.00 13.75 157 SER A C 1
ATOM 1143 O O . SER A 1 85 ? 22.521 33.617 14.491 1.00 16.17 157 SER A O 1
ATOM 1151 N N . LEU A 1 86 ? 23.951 31.877 14.490 1.00 16.27 158 LEU A N 1
ATOM 1152 C CA . LEU A 1 86 ? 23.297 31.192 13.383 1.00 14.91 158 LEU A CA 1
ATOM 1153 C C . LEU A 1 86 ? 23.955 29.833 13.253 1.00 13.23 158 LEU A C 1
ATOM 1154 O O . LEU A 1 86 ? 25.003 29.610 13.816 1.00 17.11 158 LEU A O 1
ATOM 1170 N N . LYS A 1 87 ? 23.348 28.971 12.447 1.00 16.23 159 LYS A N 1
ATOM 1171 C CA . LYS A 1 87 ? 23.900 27.657 12.143 1.00 14.66 159 LYS A CA 1
ATOM 1172 C C . LYS A 1 87 ? 24.457 27.628 10.724 1.00 18.85 159 LYS A C 1
ATOM 1173 O O . LYS A 1 87 ? 23.777 28.051 9.781 1.00 17.71 159 LYS A O 1
ATOM 1192 N N . VAL A 1 88 ? 25.682 27.133 10.581 1.00 19.26 160 VAL A N 1
ATOM 1193 C CA . VAL A 1 88 ? 26.352 27.076 9.289 1.00 16.86 160 VAL A CA 1
ATOM 1194 C C . VAL A 1 88 ? 27.004 25.735 9.060 1.00 24.04 160 VAL A C 1
ATOM 1195 O O . VAL A 1 88 ? 27.206 24.955 10.001 1.00 23.52 160 VAL A O 1
ATOM 1208 N N . TRP A 1 89 ? 27.359 25.492 7.802 1.00 21.09 161 TRP A N 1
ATOM 1209 C CA . TRP A 1 89 ? 28.438 24.558 7.518 1.00 26.89 161 TRP A CA 1
ATOM 1210 C C . TRP A 1 89 ? 29.754 25.198 7.939 1.00 22.24 161 TRP A C 1
ATOM 1211 O O . TRP A 1 89 ? 30.111 26.280 7.447 1.00 21.35 161 TRP A O 1
ATOM 1232 N N . LEU A 1 90 ? 30.500 24.528 8.816 1.00 18.08 162 LEU A N 1
ATOM 1233 C CA . LEU A 1 90 ? 31.703 25.110 9.367 1.00 23.05 162 LEU A CA 1
ATOM 1234 C C . LEU A 1 90 ? 32.887 24.878 8.432 1.00 29.64 162 LEU A C 1
ATOM 1235 O O . LEU A 1 90 ? 33.739 24.027 8.668 1.00 27.40 162 LEU A O 1
ATOM 1251 N N . ILE A 1 91 ? 32.927 25.641 7.348 1.00 26.80 163 ILE A N 1
ATOM 1252 C CA . ILE A 1 91 ? 33.948 25.445 6.312 1.00 25.09 163 ILE A CA 1
ATOM 1253 C C . ILE A 1 91 ? 35.325 25.828 6.823 1.00 21.05 163 ILE A C 1
ATOM 1254 O O . ILE A 1 91 ? 35.462 26.514 7.825 1.00 20.95 163 ILE A O 1
ATOM 1270 N N . ASP A 1 92 ? 36.366 25.374 6.124 1.00 30.70 164 ASP A N 1
ATOM 1271 C CA . ASP A 1 92 ? 37.731 25.763 6.465 1.00 24.94 164 ASP A CA 1
ATOM 1272 C C . ASP A 1 92 ? 37.900 27.277 6.260 1.00 26.81 164 ASP A C 1
ATOM 1273 O O . ASP A 1 92 ? 37.333 27.864 5.326 1.00 28.68 164 ASP A O 1
ATOM 1282 N N . ASP A 1 93 ? 38.693 27.904 7.115 1.00 21.91 165 ASP A N 1
ATOM 1283 C CA . ASP A 1 93 ? 38.988 29.327 6.982 1.00 29.35 165 ASP A CA 1
ATOM 1284 C C . ASP A 1 93 ? 37.702 30.168 6.896 1.00 23.79 165 ASP A C 1
ATOM 1285 O O . ASP A 1 93 ? 37.647 31.163 6.167 1.00 20.95 165 ASP A O 1
ATOM 1294 N N . ILE A 1 94 ? 36.684 29.765 7.650 1.00 22.09 166 ILE A N 1
ATOM 1295 C CA . ILE A 1 94 ? 35.362 30.385 7.556 1.00 18.39 166 ILE A CA 1
ATOM 1296 C C . ILE A 1 94 ? 35.411 31.897 7.754 1.00 18.80 166 ILE A C 1
ATOM 1297 O O . ILE A 1 94 ? 34.770 32.661 7.018 1.00 16.12 166 ILE A O 1
ATOM 1313 N N . LEU A 1 95 ? 36.180 32.348 8.725 1.00 17.38 167 LEU A N 1
ATOM 1314 C CA . LEU A 1 95 ? 36.199 33.764 9.041 1.00 20.65 167 LEU A CA 1
ATOM 1315 C C . LEU A 1 95 ? 36.742 34.586 7.874 1.00 18.22 167 LEU A C 1
ATOM 1316 O O . LEU A 1 95 ? 36.118 35.546 7.448 1.00 17.43 167 LEU A O 1
ATOM 1332 N N . GLU A 1 96 ? 37.900 34.177 7.361 1.00 23.19 168 GLU A N 1
ATOM 1333 C CA . GLU A 1 96 ? 38.525 34.824 6.211 1.00 21.92 168 GLU A CA 1
ATOM 1334 C C . GLU A 1 96 ? 37.579 34.824 5.004 1.00 14.98 168 GLU A C 1
ATOM 1335 O O . GLU A 1 96 ? 37.466 35.816 4.301 1.00 16.72 168 GLU A O 1
ATOM 1347 N N . LYS A 1 97 ? 36.921 33.698 4.765 1.00 18.15 169 LYS A N 1
ATOM 1348 C CA . LYS A 1 97 ? 36.031 33.562 3.619 1.00 17.35 169 LYS A CA 1
ATOM 1349 C C . LYS A 1 97 ? 34.814 34.478 3.706 1.00 14.61 169 LYS A C 1
ATOM 1350 O O . LYS A 1 97 ? 34.437 35.106 2.712 1.00 14.30 169 LYS A O 1
ATOM 1369 N N . ILE A 1 98 ? 34.187 34.567 4.879 1.00 15.42 170 ILE A N 1
ATOM 1370 C CA . ILE A 1 98 ? 33.069 35.496 5.009 1.00 13.49 170 ILE A CA 1
ATOM 1371 C C . ILE A 1 98 ? 33.542 36.935 4.724 1.00 11.65 170 ILE A C 1
ATOM 1372 O O . ILE A 1 98 ? 32.946 37.651 3.902 1.00 13.58 170 ILE A O 1
ATOM 1388 N N . ASN A 1 99 ? 34.607 37.347 5.392 1.00 13.18 171 ASN A N 1
ATOM 1389 C CA . ASN A 1 99 ? 35.138 38.702 5.239 1.00 15.13 171 ASN A CA 1
ATOM 1390 C C . ASN A 1 99 ? 35.516 39.014 3.798 1.00 14.01 171 ASN A C 1
ATOM 1391 O O . ASN A 1 99 ? 35.426 40.178 3.339 1.00 13.43 171 ASN A O 1
ATOM 1402 N N . SER A 1 100 ? 35.941 38.000 3.057 1.00 13.78 172 SER A N 1
ATOM 1403 C CA . SER A 1 100 ? 36.369 38.229 1.673 1.00 14.39 172 SER A CA 1
ATOM 1404 C C . SER A 1 100 ? 35.210 38.669 0.789 1.00 13.07 172 SER A C 1
ATOM 1405 O O . SER A 1 100 ? 35.444 39.228 -0.285 1.00 14.79 172 SER A O 1
ATOM 1413 N N . HIS A 1 101 ? 33.972 38.425 1.247 1.00 14.06 173 HIS A N 1
ATOM 1414 C CA . HIS A 1 101 ? 32.762 38.798 0.504 1.00 10.14 173 HIS A CA 1
ATOM 1415 C C . HIS A 1 101 ? 32.028 40.022 1.063 1.00 9.81 173 HIS A C 1
ATOM 1416 O O . HIS A 1 101 ? 30.943 40.393 0.570 1.00 11.46 173 HIS A O 1
ATOM 1431 N N . LEU A 1 102 ? 32.643 40.663 2.036 1.00 14.19 174 LEU A N 1
ATOM 1432 C CA . LEU A 1 102 ? 32.090 41.874 2.645 1.00 10.24 174 LEU A CA 1
ATOM 1433 C C . LEU A 1 102 ? 32.874 43.116 2.187 1.00 8.78 174 LEU A C 1
ATOM 1434 O O . LEU A 1 102 ? 34.072 43.042 1.901 1.00 11.92 174 LEU A O 1
ATOM 1450 N N . PRO A 1 103 ? 32.190 44.271 2.107 1.00 10.48 175 PRO A N 1
ATOM 1451 C CA . PRO A 1 103 ? 32.940 45.528 1.926 1.00 9.43 175 PRO A CA 1
ATOM 1452 C C . PRO A 1 103 ? 33.841 45.788 3.124 1.00 12.29 175 PRO A C 1
ATOM 1453 O O . PRO A 1 103 ? 33.675 45.201 4.213 1.00 12.14 175 PRO A O 1
ATOM 1464 N N . SER A 1 104 ? 34.789 46.700 2.945 1.00 12.55 176 SER A N 1
ATOM 1465 C CA . SER A 1 104 ? 35.762 46.946 3.997 1.00 11.46 176 SER A CA 1
ATOM 1466 C C . SER A 1 104 ? 35.108 47.493 5.246 1.00 14.32 176 SER A C 1
ATOM 1467 O O . SER A 1 104 ? 35.660 47.343 6.335 1.00 10.72 176 SER A O 1
ATOM 1475 N N . HIS A 1 105 ? 33.926 48.100 5.111 1.00 12.49 177 HIS A N 1
ATOM 1476 C CA . HIS A 1 105 ? 33.315 48.769 6.259 1.00 10.92 177 HIS A CA 1
ATOM 1477 C C . HIS A 1 105 ? 32.329 47.882 7.025 1.00 9.02 177 HIS A C 1
ATOM 1478 O O . HIS A 1 105 ? 31.575 48.382 7.884 1.00 8.73 177 HIS A O 1
ATOM 1493 N N . ILE A 1 106 ? 32.358 46.570 6.736 1.00 8.97 178 ILE A N 1
ATOM 1494 C CA . ILE A 1 106 ? 31.711 45.574 7.587 1.00 10.11 178 ILE A CA 1
ATOM 1495 C C . ILE A 1 106 ? 32.735 44.470 7.763 1.00 9.79 178 ILE A C 1
ATOM 1496 O O . ILE A 1 106 ? 33.274 43.991 6.779 1.00 9.10 178 ILE A O 1
ATOM 1512 N N . ARG A 1 107 ? 33.024 44.091 9.015 1.00 10.45 179 ARG A N 1
ATOM 1513 C CA . ARG A 1 107 ? 34.023 43.070 9.302 1.00 11.76 179 ARG A CA 1
ATOM 1514 C C . ARG A 1 107 ? 33.519 42.102 10.372 1.00 15.64 179 ARG A C 1
ATOM 1515 O O . ARG A 1 107 ? 32.899 42.502 11.385 1.00 12.99 179 ARG A O 1
ATOM 1536 N N . ILE A 1 108 ? 33.774 40.818 10.137 1.00 15.05 180 ILE A N 1
ATOM 1537 C CA . ILE A 1 108 ? 33.646 39.835 11.194 1.00 10.87 180 ILE A CA 1
ATOM 1538 C C . ILE A 1 108 ? 34.977 39.863 11.959 1.00 12.51 180 ILE A C 1
ATOM 1539 O O . ILE A 1 108 ? 36.059 39.649 11.393 1.00 14.99 180 ILE A O 1
ATOM 1555 N N . LEU A 1 109 ? 34.900 40.216 13.234 1.00 11.61 181 LEU A N 1
ATOM 1556 C CA . LEU A 1 109 ? 36.089 40.353 14.075 1.00 10.01 181 LEU A CA 1
ATOM 1557 C C . LEU A 1 109 ? 36.360 39.142 14.968 1.00 13.24 181 LEU A C 1
ATOM 1558 O O . LEU A 1 109 ? 37.488 38.957 15.426 1.00 18.11 181 LEU A O 1
ATOM 1574 N N . GLY A 1 110 ? 35.335 38.361 15.255 1.00 15.96 182 GLY A N 1
ATOM 1575 C CA . GLY A 1 110 ? 35.497 37.144 16.046 1.00 15.38 182 GLY A CA 1
ATOM 1576 C C . GLY A 1 110 ? 34.456 36.142 15.631 1.00 17.76 182 GLY A C 1
ATOM 1577 O O . GLY A 1 110 ? 33.410 36.515 15.143 1.00 12.71 182 GLY A O 1
ATOM 1581 N N . LEU A 1 111 ? 34.736 34.851 15.823 1.00 15.28 183 LEU A N 1
ATOM 1582 C CA . LEU A 1 111 ? 33.816 33.794 15.401 1.00 10.94 183 LEU A CA 1
ATOM 1583 C C . LEU A 1 111 ? 34.087 32.577 16.289 1.00 20.36 183 LEU A C 1
ATOM 1584 O O . LEU A 1 111 ? 35.228 32.105 16.323 1.00 22.26 183 LEU A O 1
ATOM 1600 N N . LYS A 1 112 ? 33.055 32.110 17.005 1.00 18.80 184 LYS A N 1
ATOM 1601 C CA . LYS A 1 112 ? 33.168 30.963 17.914 1.00 18.13 184 LYS A CA 1
ATOM 1602 C C . LYS A 1 112 ? 32.046 29.976 17.692 1.00 20.47 184 LYS A C 1
ATOM 1603 O O . LYS A 1 112 ? 30.912 30.348 17.399 1.00 21.57 184 LYS A O 1
ATOM 1622 N N . ARG A 1 113 ? 32.376 28.692 17.815 1.00 22.29 185 ARG A N 1
ATOM 1623 C CA . ARG A 1 113 ? 31.365 27.658 17.760 1.00 21.95 185 ARG A CA 1
ATOM 1624 C C . ARG A 1 113 ? 30.859 27.458 19.181 1.00 23.34 185 ARG A C 1
ATOM 1625 O O . ARG A 1 113 ? 31.615 27.572 20.162 1.00 25.61 185 ARG A O 1
ATOM 1646 N N . VAL A 1 114 ? 29.547 27.272 19.286 1.00 22.28 186 VAL A N 1
ATOM 1647 C CA . VAL A 1 114 ? 28.885 27.144 20.567 1.00 24.71 186 VAL A CA 1
ATOM 1648 C C . VAL A 1 114 ? 27.934 25.954 20.485 1.00 29.41 186 VAL A C 1
ATOM 1649 O O . VAL A 1 114 ? 27.764 25.351 19.414 1.00 29.30 186 VAL A O 1
ATOM 1662 N N . THR A 1 115 ? 27.351 25.590 21.622 1.00 35.39 187 THR A N 1
ATOM 1663 C CA . THR A 1 115 ? 26.443 24.457 21.693 1.00 44.00 187 THR A CA 1
ATOM 1664 C C . THR A 1 115 ? 25.125 24.831 21.050 1.00 42.86 187 THR A C 1
ATOM 1665 O O . THR A 1 115 ? 24.712 25.984 21.118 1.00 44.51 187 THR A O 1
ATOM 1676 N N . GLY A 1 116 ? 24.462 23.860 20.430 1.00 47.22 188 GLY A N 1
ATOM 1677 C CA . GLY A 1 116 ? 23.168 24.108 19.812 1.00 47.38 188 GLY A CA 1
ATOM 1678 C C . GLY A 1 116 ? 22.198 24.763 20.785 1.00 54.00 188 GLY A C 1
ATOM 1679 O O . GLY A 1 116 ? 21.221 25.379 20.375 1.00 62.87 188 GLY A O 1
ATOM 1683 N N . GLY A 1 117 ? 22.474 24.640 22.080 1.00 56.11 189 GLY A N 1
ATOM 1684 C CA . GLY A 1 117 ? 21.594 25.177 23.098 1.00 53.85 189 GLY A CA 1
ATOM 1685 C C . GLY A 1 117 ? 21.993 26.576 23.528 1.00 52.18 189 GLY A C 1
ATOM 1686 O O . GLY A 1 117 ? 21.471 27.102 24.512 1.00 47.03 189 GLY A O 1
ATOM 1690 N N . PHE A 1 118 ? 22.929 27.175 22.799 1.00 52.68 190 PHE A N 1
ATOM 1691 C CA . PHE A 1 118 ? 23.268 28.578 23.005 1.00 49.82 190 PHE A CA 1
ATOM 1692 C C . PHE A 1 118 ? 22.105 29.432 22.474 1.00 60.07 190 PHE A C 1
ATOM 1693 O O . PHE A 1 118 ? 21.903 29.552 21.255 1.00 58.65 190 PHE A O 1
ATOM 1710 N N . ASN A 1 119 ? 21.338 30.004 23.401 1.00 57.31 191 ASN A N 1
ATOM 1711 C CA . ASN A 1 119 ? 20.064 30.648 23.080 1.00 61.07 191 ASN A CA 1
ATOM 1712 C C . ASN A 1 119 ? 20.246 31.882 22.193 1.00 62.12 191 ASN A C 1
ATOM 1713 O O . ASN A 1 119 ? 20.755 32.916 22.634 1.00 66.94 191 ASN A O 1
ATOM 1724 N N . ARG A 1 123 ? 19.938 37.788 25.499 1.00 42.51 195 ARG A N 1
ATOM 1725 C CA . ARG A 1 123 ? 20.936 37.954 26.535 1.00 47.40 195 ARG A CA 1
ATOM 1726 C C . ARG A 1 123 ? 21.687 39.255 26.285 1.00 47.77 195 ARG A C 1
ATOM 1727 O O . ARG A 1 123 ? 22.767 39.480 26.856 1.00 38.86 195 ARG A O 1
ATOM 1730 N N . CYS A 1 124 ? 21.115 40.115 25.442 1.00 30.83 196 CYS A N 1
ATOM 1731 C CA . CYS A 1 124 ? 21.877 41.239 24.914 1.00 26.40 196 CYS A CA 1
ATOM 1732 C C . CYS A 1 124 ? 21.377 42.628 25.388 1.00 29.25 196 CYS A C 1
ATOM 1733 O O . CYS A 1 124 ? 21.744 43.648 24.826 1.00 33.02 196 CYS A O 1
ATOM 1740 N N . ASP A 1 125 ? 20.585 42.663 26.452 1.00 24.56 197 ASP A N 1
ATOM 1741 C CA . ASP A 1 125 ? 19.956 43.906 26.915 1.00 25.66 197 ASP A CA 1
ATOM 1742 C C . ASP A 1 125 ? 20.945 44.878 27.553 1.00 23.32 197 ASP A C 1
ATOM 1743 O O . ASP A 1 125 ? 20.699 46.083 27.565 1.00 28.13 197 ASP A O 1
ATOM 1752 N N . ALA A 1 126 ? 22.040 44.368 28.122 1.00 23.19 198 ALA A N 1
ATOM 1753 C CA . ALA A 1 126 ? 23.012 45.227 28.825 1.00 28.94 198 ALA A CA 1
ATOM 1754 C C . ALA A 1 126 ? 24.049 45.706 27.810 1.00 25.77 198 ALA A C 1
ATOM 1755 O O . ALA A 1 126 ? 24.701 44.897 27.132 1.00 22.77 198 ALA A O 1
ATOM 1762 N N . ARG A 1 127 ? 24.185 47.016 27.666 1.00 21.94 199 ARG A N 1
ATOM 1763 C CA . ARG A 1 127 ? 24.938 47.526 26.527 1.00 17.51 199 ARG A CA 1
ATOM 1764 C C . ARG A 1 127 ? 25.716 48.790 26.830 1.00 12.53 199 ARG A C 1
ATOM 1765 O O . ARG A 1 127 ? 25.368 49.611 27.714 1.00 12.35 199 ARG A O 1
ATOM 1786 N N . THR A 1 128 ? 26.778 48.952 26.048 1.00 10.10 200 THR A N 1
ATOM 1787 C CA . THR A 1 128 ? 27.549 50.204 25.993 1.00 11.11 200 THR A CA 1
ATOM 1788 C C . THR A 1 128 ? 27.464 50.760 24.575 1.00 10.48 200 THR A C 1
ATOM 1789 O O . THR A 1 128 ? 27.632 50.028 23.612 1.00 11.18 200 THR A O 1
ATOM 1800 N N . TYR A 1 129 ? 27.184 52.050 24.467 1.00 9.82 201 TYR A N 1
ATOM 1801 C CA . TYR A 1 129 ? 27.197 52.771 23.213 1.00 11.09 201 TYR A CA 1
ATOM 1802 C C . TYR A 1 129 ? 28.095 53.978 23.417 1.00 10.70 201 TYR A C 1
ATOM 1803 O O . TYR A 1 129 ? 28.309 54.430 24.561 1.00 11.22 201 TYR A O 1
ATOM 1821 N N . CYS A 1 130 ? 28.655 54.466 22.322 1.00 9.90 202 CYS A N 1
ATOM 1822 C CA . CYS A 1 130 ? 29.236 55.794 22.290 1.00 12.88 202 CYS A CA 1
ATOM 1823 C C . CYS A 1 130 ? 28.550 56.645 21.227 1.00 9.29 202 CYS A C 1
ATOM 1824 O O . CYS A 1 130 ? 27.842 56.134 20.354 1.00 12.11 202 CYS A O 1
ATOM 1832 N N . TYR A 1 131 ? 28.734 57.953 21.340 1.00 11.38 203 TYR A N 1
ATOM 1833 C CA . TYR A 1 131 ? 28.120 58.939 20.480 1.00 6.33 203 TYR A CA 1
ATOM 1834 C C . TYR A 1 131 ? 29.183 59.968 20.184 1.00 12.56 203 TYR A C 1
ATOM 1835 O O . TYR A 1 131 ? 29.646 60.655 21.091 1.00 11.13 203 TYR A O 1
ATOM 1853 N N . LEU A 1 132 ? 29.630 60.014 18.919 1.00 10.58 204 LEU A N 1
ATOM 1854 C CA . LEU A 1 132 ? 30.717 60.866 18.497 1.00 14.39 204 LEU A CA 1
ATOM 1855 C C . LEU A 1 132 ? 30.118 62.094 17.840 1.00 13.82 204 LEU A C 1
ATOM 1856 O O . LEU A 1 132 ? 29.426 61.989 16.841 1.00 14.70 204 LEU A O 1
ATOM 1872 N N . LEU A 1 133 ? 30.391 63.276 18.386 1.00 11.62 205 LEU A N 1
ATOM 1873 C CA . LEU A 1 133 ? 29.732 64.476 17.846 1.00 14.44 205 LEU A CA 1
ATOM 1874 C C . LEU A 1 133 ? 30.646 65.699 17.833 1.00 11.37 205 LEU A C 1
ATOM 1875 O O . LEU A 1 133 ? 31.620 65.771 18.580 1.00 14.80 205 LEU A O 1
ATOM 1891 N N . PRO A 1 134 ? 30.367 66.619 16.912 1.00 12.67 206 PRO A N 1
ATOM 1892 C CA . PRO A 1 134 ? 31.144 67.866 16.814 1.00 11.44 206 PRO A CA 1
ATOM 1893 C C . PRO A 1 134 ? 30.922 68.684 18.080 1.00 14.96 206 PRO A C 1
ATOM 1894 O O . PRO A 1 134 ? 29.786 68.705 18.563 1.00 19.09 206 PRO A O 1
ATOM 1905 N N . THR A 1 135 ? 31.972 69.292 18.643 1.00 18.69 207 THR A N 1
ATOM 1906 C CA . THR A 1 135 ? 31.805 69.922 19.957 1.00 14.34 207 THR A CA 1
ATOM 1907 C C . THR A 1 135 ? 30.923 71.155 19.931 1.00 20.83 207 THR A C 1
ATOM 1908 O O . THR A 1 135 ? 30.461 71.588 20.983 1.00 18.73 207 THR A O 1
ATOM 1919 N N . PHE A 1 136 ? 30.659 71.721 18.759 1.00 17.58 208 PHE A N 1
ATOM 1920 C CA . PHE A 1 136 ? 29.776 72.897 18.709 1.00 21.03 208 PHE A CA 1
ATOM 1921 C C . PHE A 1 136 ? 28.318 72.555 19.029 1.00 23.55 208 PHE A C 1
ATOM 1922 O O . PHE A 1 136 ? 27.462 73.438 19.198 1.00 19.50 208 PHE A O 1
ATOM 1939 N N . ALA A 1 137 ? 28.045 71.262 19.151 1.00 19.02 209 ALA A N 1
ATOM 1940 C CA . ALA A 1 137 ? 26.810 70.793 19.757 1.00 16.00 209 ALA A CA 1
ATOM 1941 C C . ALA A 1 137 ? 26.654 71.345 21.191 1.00 21.41 209 ALA A C 1
ATOM 1942 O O . ALA A 1 137 ? 25.544 71.324 21.754 1.00 17.09 209 ALA A O 1
ATOM 1949 N N . PHE A 1 138 ? 27.772 71.787 21.776 1.00 19.87 210 PHE A N 1
ATOM 1950 C CA . PHE A 1 138 ? 27.809 72.265 23.162 1.00 18.24 210 PHE A CA 1
ATOM 1951 C C . PHE A 1 138 ? 28.038 73.784 23.242 1.00 27.52 210 PHE A C 1
ATOM 1952 O O . PHE A 1 138 ? 28.123 74.341 24.338 1.00 25.58 210 PHE A O 1
ATOM 1969 N N . ALA A 1 139 ? 28.115 74.450 22.091 1.00 21.69 211 ALA A N 1
ATOM 1970 C CA . ALA A 1 139 ? 28.406 75.893 22.099 1.00 28.44 211 ALA A CA 1
ATOM 1971 C C . ALA A 1 139 ? 27.184 76.708 22.508 1.00 22.38 211 ALA A C 1
ATOM 1972 O O . ALA A 1 139 ? 26.102 76.536 21.958 1.00 27.14 211 ALA A O 1
ATOM 1979 N N . HIS A 1 140 ? 27.353 77.592 23.489 1.00 30.39 212 HIS A N 1
ATOM 1980 C CA . HIS A 1 140 ? 26.224 78.394 23.950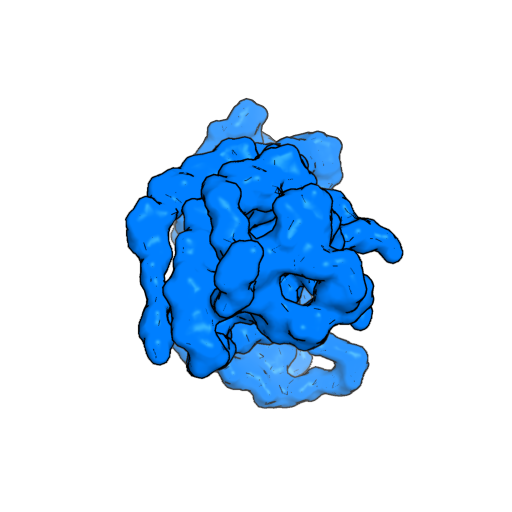 1.00 29.07 212 HIS A CA 1
ATOM 1981 C C . HIS A 1 140 ? 25.740 79.271 22.802 1.00 30.68 212 HIS A C 1
ATOM 1982 O O . HIS A 1 140 ? 26.517 79.983 22.171 1.00 37.20 212 HIS A O 1
ATOM 1997 N N . LYS A 1 141 ? 24.450 79.188 22.512 1.00 29.61 213 LYS A N 1
ATOM 1998 C CA . LYS A 1 141 ? 23.869 79.861 21.360 1.00 33.24 213 LYS A CA 1
ATOM 1999 C C . LYS A 1 141 ? 24.199 81.354 21.321 1.00 39.09 213 LYS A C 1
ATOM 2000 O O . LYS A 1 141 ? 24.528 81.885 20.268 1.00 42.52 213 LYS A O 1
ATOM 2019 N N . ASP A 1 142 ? 24.081 82.015 22.469 1.00 39.63 214 ASP A N 1
ATOM 2020 C CA . ASP A 1 142 ? 24.378 83.443 22.596 1.00 42.73 214 ASP A CA 1
ATOM 2021 C C . ASP A 1 142 ? 25.874 83.769 22.805 1.00 38.99 214 ASP A C 1
ATOM 2022 O O . ASP A 1 142 ? 26.419 84.615 22.101 1.00 45.87 214 ASP A O 1
ATOM 2031 N N . ARG A 1 143 ? 26.535 83.092 23.743 1.00 40.85 215 ARG A N 1
ATOM 2032 C CA . ARG A 1 143 ? 27.881 83.482 24.184 1.00 39.03 215 ARG A CA 1
ATOM 2033 C C . ARG A 1 143 ? 29.073 82.912 23.398 1.00 42.18 215 ARG A C 1
ATOM 2034 O O . ARG A 1 143 ? 30.192 83.413 23.528 1.00 39.35 215 ARG A O 1
ATOM 2055 N N . ASP A 1 144 ? 28.860 81.856 22.618 1.00 38.58 216 ASP A N 1
ATOM 2056 C CA . ASP A 1 144 ? 29.969 81.192 21.923 1.00 37.87 216 ASP A CA 1
ATOM 2057 C C . ASP A 1 144 ? 29.828 81.271 20.418 1.00 32.32 216 ASP A C 1
ATOM 2058 O O . ASP A 1 144 ? 28.715 81.414 19.899 1.00 33.58 216 ASP A O 1
ATOM 2067 N N . VAL A 1 145 ? 30.950 81.154 19.712 1.00 34.27 217 VAL A N 1
ATOM 2068 C CA . VAL A 1 145 ? 30.891 81.006 18.265 1.00 38.59 217 VAL A CA 1
ATOM 2069 C C . VAL A 1 145 ? 30.283 79.640 17.971 1.00 42.34 217 VAL A C 1
ATOM 2070 O O . VAL A 1 145 ? 30.530 78.677 18.708 1.00 33.75 217 VAL A O 1
ATOM 2083 N N . GLN A 1 146 ? 29.483 79.582 16.908 1.00 44.09 218 GLN A N 1
ATOM 2084 C CA . GLN A 1 146 ? 28.698 78.404 16.561 1.00 43.42 218 GLN A CA 1
ATOM 2085 C C . GLN A 1 146 ? 29.308 77.596 15.416 1.00 50.13 218 GLN A C 1
ATOM 2086 O O . GLN A 1 146 ? 28.839 76.498 15.114 1.00 48.53 218 GLN A O 1
ATOM 2100 N N . ASP A 1 147 ? 30.343 78.139 14.778 1.00 46.77 219 ASP A N 1
ATOM 2101 C CA . ASP A 1 147 ? 30.971 77.469 13.646 1.00 41.22 219 ASP A CA 1
ATOM 2102 C C . ASP A 1 147 ? 31.996 76.467 14.155 1.00 39.13 219 ASP A C 1
ATOM 2103 O O . ASP A 1 147 ? 32.080 76.213 15.348 1.00 32.41 219 ASP A O 1
ATOM 2112 N N . GLU A 1 148 ? 32.788 75.900 13.256 1.00 40.17 220 GLU A N 1
ATOM 2113 C CA . GLU A 1 148 ? 33.686 74.834 13.652 1.00 27.97 220 GLU A CA 1
ATOM 2114 C C . GLU A 1 148 ? 34.969 75.311 14.313 1.00 28.93 220 GLU A C 1
ATOM 2115 O O . GLU A 1 148 ? 35.779 74.486 14.703 1.00 27.76 220 GLU A O 1
ATOM 2127 N N . THR A 1 149 ? 35.169 76.627 14.460 1.00 31.67 221 THR A N 1
ATOM 2128 C CA . THR A 1 149 ? 36.294 77.114 15.266 1.00 36.71 221 THR A CA 1
ATOM 2129 C C . THR A 1 149 ? 35.967 77.066 16.756 1.00 31.37 221 THR A C 1
ATOM 2130 O O . THR A 1 149 ? 36.858 77.222 17.595 1.00 29.01 221 THR A O 1
ATOM 2141 N N . TYR A 1 150 ? 34.704 76.823 17.096 1.00 30.19 222 TYR A N 1
ATOM 2142 C CA . TYR A 1 150 ? 34.370 76.638 18.505 1.00 26.71 222 TYR A CA 1
ATOM 2143 C C . TYR A 1 150 ? 35.328 75.641 19.139 1.00 27.46 222 TYR A C 1
ATOM 2144 O O . TYR A 1 150 ? 35.625 74.589 18.565 1.00 32.59 222 TYR A O 1
ATOM 2162 N N . ARG A 1 151 ? 35.825 75.972 20.324 1.00 30.76 223 ARG A N 1
ATOM 2163 C CA . ARG A 1 151 ? 36.594 75.018 21.101 1.00 24.48 223 ARG A CA 1
ATOM 2164 C C . ARG A 1 151 ? 35.921 74.825 22.442 1.00 35.09 223 ARG A C 1
ATOM 2165 O O . ARG A 1 151 ? 35.488 75.792 23.062 1.00 27.76 223 ARG A O 1
ATOM 2186 N N . LEU A 1 152 ? 35.794 73.571 22.863 1.00 25.70 224 LEU A N 1
ATOM 2187 C CA . LEU A 1 152 ? 35.088 73.250 24.097 1.00 30.40 224 LEU A CA 1
ATOM 2188 C C . LEU A 1 152 ? 35.939 73.608 25.323 1.00 24.05 224 LEU A C 1
ATOM 2189 O O . LEU A 1 152 ? 37.059 73.115 25.486 1.00 28.61 224 LEU A O 1
ATOM 2205 N N . SER A 1 153 ? 35.389 74.452 26.184 1.00 31.79 225 SER A N 1
ATOM 2206 C CA . SER A 1 153 ? 36.057 74.838 27.424 1.00 32.35 225 SER A CA 1
ATOM 2207 C C . SER A 1 153 ? 36.028 73.736 28.474 1.00 38.74 225 SER A C 1
ATOM 2208 O O . SER A 1 153 ? 35.187 72.851 28.428 1.00 34.30 225 SER A O 1
ATOM 2216 N N . ALA A 1 154 ? 36.946 73.801 29.434 1.00 39.13 226 ALA A N 1
ATOM 2217 C CA . ALA A 1 154 ? 36.935 72.871 30.559 1.00 36.70 226 ALA A CA 1
ATOM 2218 C C . ALA A 1 154 ? 35.605 72.970 31.289 1.00 28.61 226 ALA A C 1
ATOM 2219 O O . ALA A 1 154 ? 35.059 71.967 31.747 1.00 34.66 226 ALA A O 1
ATOM 2226 N N . GLU A 1 155 ? 35.077 74.187 31.360 1.00 31.81 227 GLU A N 1
ATOM 2227 C CA . GLU A 1 155 ? 33.860 74.478 32.112 1.00 39.17 227 GLU A CA 1
ATOM 2228 C C . GLU A 1 155 ? 32.594 73.954 31.419 1.00 30.93 227 GLU A C 1
ATOM 2229 O O . GLU A 1 155 ? 31.701 73.398 32.068 1.00 27.64 227 GLU A O 1
ATOM 2241 N N . THR A 1 156 ? 32.506 74.143 30.112 1.00 32.54 228 THR A N 1
ATOM 2242 C CA . THR A 1 156 ? 31.381 73.590 29.356 1.00 29.25 228 THR A CA 1
ATOM 2243 C C . THR A 1 156 ? 31.363 72.058 29.449 1.00 24.18 228 THR A C 1
ATOM 2244 O O . THR A 1 156 ? 30.293 71.463 29.585 1.00 27.25 228 THR A O 1
ATOM 2255 N N . LEU A 1 157 ? 32.541 71.438 29.397 1.00 22.75 229 LEU A N 1
ATOM 2256 C CA . LEU A 1 157 ? 32.685 69.986 29.505 1.00 24.42 229 LEU A CA 1
ATOM 2257 C C . LEU A 1 157 ? 32.307 69.498 30.897 1.00 29.68 229 LEU A C 1
ATOM 2258 O O . LEU A 1 157 ? 31.682 68.445 31.052 1.00 21.49 229 LEU A O 1
ATOM 2274 N N . GLN A 1 158 ? 32.684 70.264 31.923 1.00 23.91 230 GLN A N 1
ATOM 2275 C CA . GLN A 1 158 ? 32.193 70.001 33.264 1.00 26.14 230 GLN A CA 1
ATOM 2276 C C . GLN A 1 158 ? 30.688 69.954 33.300 1.00 19.01 230 GLN A C 1
ATOM 2277 O O . GLN A 1 158 ? 30.096 69.030 33.866 1.00 23.84 230 GLN A O 1
ATOM 2291 N N . GLN A 1 159 ? 30.064 70.985 32.756 1.00 19.10 231 GLN A N 1
ATOM 2292 C CA . GLN A 1 159 ? 28.607 71.085 32.730 1.00 21.96 231 GLN A CA 1
ATOM 2293 C C . GLN A 1 159 ? 27.963 69.881 32.019 1.00 20.47 231 GLN A C 1
ATOM 2294 O O . GLN A 1 159 ? 27.001 69.296 32.524 1.00 21.33 231 GLN A O 1
ATOM 2308 N N . VAL A 1 160 ? 28.495 69.545 30.846 1.00 21.66 232 VAL A N 1
ATOM 2309 C CA . VAL A 1 160 ? 28.033 68.366 30.085 1.00 20.00 232 VAL A CA 1
ATOM 2310 C C . VAL A 1 160 ? 28.097 67.129 30.962 1.00 18.14 232 VAL A C 1
ATOM 2311 O O . VAL A 1 160 ? 27.123 66.378 31.093 1.00 17.52 232 VAL A O 1
ATOM 2324 N N . ASN A 1 161 ? 29.256 66.917 31.574 1.00 16.57 233 ASN A N 1
ATOM 2325 C CA . ASN A 1 161 ? 29.448 65.759 32.401 1.00 17.62 233 ASN A CA 1
ATOM 2326 C C . ASN A 1 161 ? 28.546 65.740 33.627 1.00 18.66 233 ASN A C 1
ATOM 2327 O O . ASN A 1 161 ? 28.120 64.683 34.042 1.00 15.62 233 ASN A O 1
ATOM 2338 N N . ARG A 1 162 ? 28.247 66.905 34.197 1.00 22.98 234 ARG A N 1
ATOM 2339 C CA A ARG A 1 162 ? 27.362 66.954 35.363 0.49 23.55 234 ARG A CA 1
ATOM 2340 C CA B ARG A 1 162 ? 27.367 66.991 35.357 0.51 23.58 234 ARG A CA 1
ATOM 2341 C C . ARG A 1 162 ? 25.940 66.586 34.958 1.00 20.50 234 ARG A C 1
ATOM 2342 O O . ARG A 1 162 ? 25.265 65.851 35.668 1.00 25.81 234 ARG A O 1
ATOM 2383 N N . LEU A 1 163 ? 25.493 67.050 33.796 1.00 19.16 235 LEU A N 1
ATOM 2384 C CA . LEU A 1 163 ? 24.135 66.749 33.362 1.00 16.15 235 LEU A CA 1
ATOM 2385 C C . LEU A 1 163 ? 24.015 65.289 32.945 1.00 14.65 235 LEU A C 1
ATOM 2386 O O . LEU A 1 163 ? 23.063 64.613 33.315 1.00 20.09 235 LEU A O 1
ATOM 2402 N N . LEU A 1 164 ? 24.969 64.802 32.152 1.00 17.25 236 LEU A N 1
ATOM 2403 C CA . LEU A 1 164 ? 24.999 63.386 31.793 1.00 13.03 236 LEU A CA 1
ATOM 2404 C C . LEU A 1 164 ? 24.972 62.502 33.051 1.00 13.80 236 LEU A C 1
ATOM 2405 O O . LEU A 1 164 ? 24.282 61.497 33.101 1.00 16.11 236 LEU A O 1
ATOM 2421 N N . ALA A 1 165 ? 25.726 62.899 34.083 1.00 19.87 237 ALA A N 1
ATOM 2422 C CA . ALA A 1 165 ? 25.758 62.157 35.353 1.00 21.35 237 ALA A CA 1
ATOM 2423 C C . ALA A 1 165 ? 24.389 62.038 35.996 1.00 21.39 237 ALA A C 1
ATOM 2424 O O . ALA A 1 165 ? 24.117 61.067 36.716 1.00 16.38 237 ALA A O 1
ATOM 2431 N N . CYS A 1 166 ? 23.536 63.033 35.768 1.00 17.52 238 CYS A N 1
ATOM 2432 C CA . CYS A 1 166 ? 22.179 62.993 36.282 1.00 15.08 238 CYS A CA 1
ATOM 2433 C C . CYS A 1 166 ? 21.397 61.812 35.764 1.00 22.97 238 CYS A C 1
ATOM 2434 O O . CYS A 1 166 ? 20.459 61.378 36.407 1.00 16.22 238 CYS A O 1
ATOM 2442 N N . TYR A 1 167 ? 21.742 61.312 34.578 1.00 15.97 239 TYR A N 1
ATOM 2443 C CA . TYR A 1 167 ? 21.027 60.165 34.061 1.00 11.97 239 TYR A CA 1
ATOM 2444 C C . TYR A 1 167 ? 21.330 58.874 34.797 1.00 14.68 239 TYR A C 1
ATOM 2445 O O . TYR A 1 167 ? 20.557 57.943 34.729 1.00 17.56 239 TYR A O 1
ATOM 2463 N N . LYS A 1 168 ? 22.465 58.817 35.476 1.00 15.53 240 LYS A N 1
ATOM 2464 C CA . LYS A 1 168 ? 22.885 57.600 36.146 1.00 17.13 240 LYS A CA 1
ATOM 2465 C C . LYS A 1 168 ? 21.870 57.202 37.209 1.00 18.16 240 LYS A C 1
ATOM 2466 O O . LYS A 1 168 ? 21.298 58.059 37.891 1.00 17.16 240 LYS A O 1
ATOM 2485 N N . GLY A 1 169 ? 21.637 55.905 37.296 1.00 18.16 241 GLY A N 1
ATOM 2486 C CA . GLY A 1 169 ? 20.718 55.342 38.255 1.00 20.06 241 GLY A CA 1
ATOM 2487 C C . GLY A 1 169 ? 19.482 54.823 37.556 1.00 19.22 241 GLY A C 1
ATOM 2488 O O . GLY A 1 169 ? 19.515 54.452 36.366 1.00 16.37 241 GLY A O 1
ATOM 2492 N N . THR A 1 170 ? 18.371 54.816 38.282 1.00 15.84 242 THR A N 1
ATOM 2493 C CA . THR A 1 170 ? 17.107 54.321 37.743 1.00 12.77 242 THR A CA 1
ATOM 2494 C C . THR A 1 170 ? 16.064 55.441 37.727 1.00 19.33 242 THR A C 1
ATOM 2495 O O . THR A 1 170 ? 15.829 56.079 38.749 1.00 16.73 242 THR A O 1
ATOM 2506 N N . HIS A 1 171 ? 15.469 55.699 36.557 1.00 18.24 243 HIS A N 1
ATOM 2507 C CA . HIS A 1 171 ? 14.535 56.819 36.387 1.00 18.70 243 HIS A CA 1
ATOM 2508 C C . HIS A 1 171 ? 13.412 56.459 35.423 1.00 17.14 243 HIS A C 1
ATOM 2509 O O . HIS A 1 171 ? 13.494 55.493 34.685 1.00 15.94 243 HIS A O 1
ATOM 2524 N N . ASN A 1 172 ? 12.335 57.242 35.445 1.00 16.57 244 ASN A N 1
ATOM 2525 C CA . ASN A 1 172 ? 11.252 57.049 34.498 1.00 16.64 244 ASN A CA 1
ATOM 2526 C C . ASN A 1 172 ? 11.605 57.794 33.200 1.00 19.14 244 ASN A C 1
ATOM 2527 O O . ASN A 1 172 ? 11.570 59.035 33.158 1.00 21.35 244 ASN A O 1
ATOM 2538 N N . PHE A 1 173 ? 11.971 57.032 32.175 1.00 17.48 245 PHE A N 1
ATOM 2539 C CA . PHE A 1 173 ? 12.466 57.572 30.905 1.00 18.28 245 PHE A CA 1
ATOM 2540 C C . PHE A 1 173 ? 11.380 57.649 29.838 1.00 17.48 245 PHE A C 1
ATOM 2541 O O . PHE A 1 173 ? 11.674 57.576 28.650 1.00 20.98 245 PHE A O 1
ATOM 2558 N N . HIS A 1 174 ? 10.122 57.818 30.250 1.00 17.84 246 HIS A N 1
ATOM 2559 C CA . HIS A 1 174 ? 9.009 57.773 29.307 1.00 21.42 246 HIS A CA 1
ATOM 2560 C C . HIS A 1 174 ? 9.094 58.906 28.277 1.00 20.14 246 HIS A C 1
ATOM 2561 O O . HIS A 1 174 ? 8.593 58.760 27.172 1.00 23.17 246 HIS A O 1
ATOM 2576 N N . ASN A 1 175 ? 9.728 60.014 28.641 1.00 20.91 247 ASN A N 1
ATOM 2577 C CA . ASN A 1 175 ? 9.919 61.117 27.697 1.00 21.87 247 ASN A CA 1
ATOM 2578 C C . ASN A 1 175 ? 11.083 60.912 26.714 1.00 24.38 247 ASN A C 1
ATOM 2579 O O . ASN A 1 175 ? 11.294 61.727 25.808 1.00 19.62 247 ASN A O 1
ATOM 2590 N N . PHE A 1 176 ? 11.817 59.811 26.876 1.00 17.95 248 PHE A N 1
ATOM 2591 C CA . PHE A 1 176 ? 13.005 59.569 26.090 1.00 17.93 248 PHE A CA 1
ATOM 2592 C C . PHE A 1 176 ? 12.812 58.375 25.183 1.00 20.46 248 PHE A C 1
ATOM 2593 O O . PHE A 1 176 ? 13.719 57.578 24.992 1.00 26.82 248 PHE A O 1
ATOM 2610 N N . THR A 1 177 ? 11.629 58.234 24.618 1.00 18.96 249 THR A N 1
ATOM 2611 C CA . THR A 1 177 ? 11.405 57.231 23.612 1.00 22.01 249 THR A CA 1
ATOM 2612 C C . THR A 1 177 ? 10.392 57.844 22.661 1.00 27.32 249 THR A C 1
ATOM 2613 O O . THR A 1 177 ? 10.080 59.018 22.784 1.00 32.48 249 THR A O 1
ATOM 2624 N N . SER A 1 178 ? 9.883 57.061 21.721 1.00 37.76 250 SER A N 1
ATOM 2625 C CA . SER A 1 178 ? 8.837 57.548 20.826 1.00 38.85 250 SER A CA 1
ATOM 2626 C C . SER A 1 178 ? 7.771 56.478 20.660 1.00 49.41 250 SER A C 1
ATOM 2627 O O . SER A 1 178 ? 7.855 55.415 21.274 1.00 56.46 250 SER A O 1
ATOM 2635 N N . GLN A 1 179 ? 6.760 56.767 19.848 1.00 59.91 251 GLN A N 1
ATOM 2636 C CA . GLN A 1 179 ? 5.757 55.764 19.471 1.00 72.96 251 GLN A CA 1
ATOM 2637 C C . GLN A 1 179 ? 4.548 56.405 18.801 1.00 72.30 251 GLN A C 1
ATOM 2638 O O . GLN A 1 179 ? 4.275 57.595 18.994 1.00 69.64 251 GLN A O 1
ATOM 2652 N N . LYS A 1 180 ? 3.832 55.608 18.011 1.00 77.66 252 LYS A N 1
ATOM 2653 C CA . LYS A 1 180 ? 2.611 56.071 17.356 1.00 83.04 252 LYS A CA 1
ATOM 2654 C C . LYS A 1 180 ? 1.527 56.339 18.404 1.00 84.98 252 LYS A C 1
ATOM 2655 O O . LYS A 1 180 ? 0.986 57.448 18.481 1.00 79.06 252 LYS A O 1
ATOM 2659 N N . GLY A 1 181 ? 1.228 55.328 19.219 1.00 80.86 253 GLY A N 1
ATOM 2660 C CA . GLY A 1 181 ? 0.217 55.451 20.256 1.00 79.49 253 GLY A CA 1
ATOM 2661 C C . GLY A 1 181 ? 0.557 56.532 21.267 1.00 79.73 253 GLY A C 1
ATOM 2662 O O . GLY A 1 181 ? 1.626 57.145 21.190 1.00 79.02 253 GLY A O 1
ATOM 2666 N N . PRO A 1 182 ? -0.358 56.784 22.220 1.00 82.73 254 PRO A N 1
ATOM 2667 C CA . PRO A 1 182 ? -0.088 57.728 23.314 1.00 81.64 254 PRO A CA 1
ATOM 2668 C C . PRO A 1 182 ? 1.153 57.315 24.111 1.00 75.10 254 PRO A C 1
ATOM 2669 O O . PRO A 1 182 ? 1.590 56.168 24.008 1.00 73.19 254 PRO A O 1
ATOM 2680 N N . GLN A 1 183 ? 1.707 58.237 24.894 1.00 72.11 255 GLN A N 1
ATOM 2681 C CA . GLN A 1 183 ? 2.942 57.985 25.641 1.00 69.31 255 GLN A CA 1
ATOM 2682 C C . GLN A 1 183 ? 2.712 57.035 26.827 1.00 67.81 255 GLN A C 1
ATOM 2683 O O . GLN A 1 183 ? 1.787 57.237 27.613 1.00 71.18 255 GLN A O 1
ATOM 2697 N N . ASP A 1 184 ? 3.554 56.006 26.947 1.00 67.41 256 ASP A N 1
ATOM 2698 C CA . ASP A 1 184 ? 3.470 55.057 28.065 1.00 61.11 256 ASP A CA 1
ATOM 2699 C C . ASP A 1 184 ? 4.022 55.736 29.316 1.00 57.98 256 ASP A C 1
ATOM 2700 O O . ASP A 1 184 ? 5.236 55.927 29.426 1.00 57.61 256 ASP A O 1
ATOM 2709 N N . PRO A 1 185 ? 3.136 56.090 30.269 1.00 57.26 257 PRO A N 1
ATOM 2710 C CA . PRO A 1 185 ? 3.480 56.915 31.441 1.00 56.06 257 PRO A CA 1
ATOM 2711 C C . PRO A 1 185 ? 4.573 56.340 32.354 1.00 47.80 257 PRO A C 1
ATOM 2712 O O . PRO A 1 185 ? 5.100 57.103 33.172 1.00 37.26 257 PRO A O 1
ATOM 2723 N N . SER A 1 186 ? 4.878 55.045 32.225 1.00 43.80 258 SER A N 1
ATOM 2724 C CA . SER A 1 186 ? 5.930 54.399 33.014 1.00 43.54 258 SER A CA 1
ATOM 2725 C C . SER A 1 186 ? 6.918 53.618 32.120 1.00 37.64 258 SER A C 1
ATOM 2726 O O . SER A 1 186 ? 6.545 52.674 31.408 1.00 38.79 258 SER A O 1
ATOM 2734 N N . ALA A 1 187 ? 8.179 54.033 32.153 1.00 34.95 259 ALA A N 1
ATOM 2735 C CA . ALA A 1 187 ? 9.241 53.351 31.411 1.00 28.78 259 ALA A CA 1
ATOM 2736 C C . ALA A 1 187 ? 10.527 53.496 32.215 1.00 23.67 259 ALA A C 1
ATOM 2737 O O . ALA A 1 187 ? 11.453 54.213 31.827 1.00 20.53 259 ALA A O 1
ATOM 2744 N N . CYS A 1 188 ? 10.555 52.839 33.370 1.00 23.94 260 CYS A N 1
ATOM 2745 C CA . CYS A 1 188 ? 11.711 52.884 34.252 1.00 18.80 260 CYS A CA 1
ATOM 2746 C C . CYS A 1 188 ? 12.857 52.153 33.578 1.00 13.82 260 CYS A C 1
ATOM 2747 O O . CYS A 1 188 ? 12.671 51.056 33.106 1.00 13.13 260 CYS A O 1
ATOM 2755 N N . ARG A 1 189 ? 14.051 52.740 33.597 1.00 13.74 261 ARG A N 1
ATOM 2756 C CA . ARG A 1 189 ? 15.233 52.111 33.035 1.00 13.17 261 ARG A CA 1
ATOM 2757 C C . ARG A 1 189 ? 16.438 52.492 33.862 1.00 9.49 261 ARG A C 1
ATOM 2758 O O . ARG A 1 189 ? 16.443 53.504 34.581 1.00 13.81 261 ARG A O 1
ATOM 2779 N N . TYR A 1 190 ? 17.481 51.685 33.717 1.00 12.55 262 TYR A N 1
ATOM 2780 C CA . TYR A 1 190 ? 18.670 51.794 34.538 1.00 10.82 262 TYR A CA 1
ATOM 2781 C C . TYR A 1 190 ? 19.844 52.232 33.661 1.00 11.67 262 TYR A C 1
ATOM 2782 O O . TYR A 1 190 ? 20.039 51.691 32.576 1.00 14.03 262 TYR A O 1
ATOM 2800 N N . ILE A 1 191 ? 20.601 53.216 34.147 1.00 13.97 263 ILE A N 1
ATOM 2801 C CA . ILE A 1 191 ? 21.830 53.682 33.507 1.00 12.13 263 ILE A CA 1
ATOM 2802 C C . ILE A 1 191 ? 22.982 53.511 34.495 1.00 13.75 263 ILE A C 1
ATOM 2803 O O . ILE A 1 191 ? 22.913 54.022 35.625 1.00 13.43 263 ILE A O 1
ATOM 2819 N N . LEU A 1 192 ? 24.030 52.789 34.085 1.00 14.79 264 LEU A N 1
ATOM 2820 C CA . LEU A 1 192 ? 25.216 52.567 34.936 1.00 16.79 264 LEU A CA 1
ATOM 2821 C C . LEU A 1 192 ? 26.151 53.735 34.876 1.00 18.62 264 LEU A C 1
ATOM 2822 O O . LEU A 1 192 ? 26.647 54.183 35.879 1.00 13.04 264 LEU A O 1
ATOM 2838 N N . GLU A 1 193 ? 26.361 54.290 33.691 1.00 14.59 265 GLU A N 1
ATOM 2839 C CA . GLU A 1 193 ? 27.367 55.323 33.530 1.00 16.99 265 GLU A CA 1
ATOM 2840 C C . GLU A 1 193 ? 27.030 56.177 32.309 1.00 16.89 265 GLU A C 1
ATOM 2841 O O . GLU A 1 193 ? 26.466 55.669 31.345 1.00 12.00 265 GLU A O 1
ATOM 2853 N N . MET A 1 194 ? 27.348 57.470 32.347 1.00 14.14 266 MET A N 1
ATOM 2854 C CA . MET A 1 194 ? 27.287 58.285 31.148 1.00 14.76 266 MET A CA 1
ATOM 2855 C C . MET A 1 194 ? 28.198 59.472 31.341 1.00 22.48 266 MET A C 1
ATOM 2856 O O . MET A 1 194 ? 28.134 60.168 32.362 1.00 17.05 266 MET A O 1
ATOM 2870 N N . TYR A 1 195 ? 29.063 59.685 30.364 1.00 14.08 267 TYR A N 1
ATOM 2871 C CA . TYR A 1 195 ? 30.003 60.801 30.416 1.00 18.84 267 TYR A CA 1
ATOM 2872 C C . TYR A 1 195 ? 30.500 61.150 29.030 1.00 18.60 267 TYR A C 1
ATOM 2873 O O . TYR A 1 195 ? 30.259 60.417 28.053 1.00 14.41 267 TYR A O 1
ATOM 2891 N N . CYS A 1 196 ? 31.219 62.267 28.958 1.00 16.64 268 CYS A N 1
ATOM 2892 C CA . CYS A 1 196 ? 31.838 62.744 27.742 1.00 15.85 268 CYS A CA 1
ATOM 2893 C C . CYS A 1 196 ? 33.348 62.858 27.928 1.00 23.20 268 CYS A C 1
ATOM 2894 O O . CYS A 1 196 ? 33.829 63.498 28.888 1.00 18.68 268 CYS A O 1
ATOM 2902 N N . GLU A 1 197 ? 34.082 62.259 27.000 1.00 16.56 269 GLU A N 1
ATOM 2903 C CA . GLU A 1 197 ? 35.530 62.296 26.974 1.00 19.01 269 GLU A CA 1
ATOM 2904 C C . GLU A 1 197 ? 36.041 63.681 26.595 1.00 22.07 269 GLU A C 1
ATOM 2905 O O . GLU A 1 197 ? 35.296 64.509 26.056 1.00 18.53 269 GLU A O 1
ATOM 2917 N N . GLU A 1 198 ? 37.326 63.914 26.857 1.00 18.51 270 GLU A N 1
ATOM 2918 C CA . GLU A 1 198 ? 37.984 65.139 26.415 1.00 22.41 270 GLU A CA 1
ATOM 2919 C C . GLU A 1 198 ? 38.007 65.187 24.878 1.00 19.87 270 GLU A C 1
ATOM 2920 O O . GLU A 1 198 ? 38.160 64.144 24.248 1.00 24.33 270 GLU A O 1
ATOM 2932 N N . PRO A 1 199 ? 37.878 66.394 24.287 1.00 19.21 271 PRO A N 1
ATOM 2933 C CA . PRO A 1 199 ? 37.784 66.536 22.818 1.00 15.13 271 PRO A CA 1
ATOM 2934 C C . PRO A 1 199 ? 39.093 66.322 22.096 1.00 21.90 271 PRO A C 1
ATOM 2935 O O . PRO A 1 199 ? 40.164 66.344 22.716 1.00 23.50 271 PRO A O 1
ATOM 2946 N N . PHE A 1 200 ? 38.981 66.069 20.797 1.00 24.34 272 PHE A N 1
ATOM 2947 C CA . PHE A 1 200 ? 40.118 65.931 19.907 1.00 16.35 272 PHE A CA 1
ATOM 2948 C C . PHE A 1 200 ? 39.805 66.621 18.579 1.00 19.16 272 PHE A C 1
ATOM 2949 O O . PHE A 1 200 ? 38.644 66.905 18.248 1.00 15.42 272 PHE A O 1
ATOM 2966 N N . VAL A 1 201 ? 40.853 66.921 17.820 1.00 21.00 273 VAL A N 1
ATOM 2967 C CA . VAL A 1 201 ? 40.697 67.750 16.634 1.00 21.34 273 VAL A CA 1
ATOM 2968 C C . VAL A 1 201 ? 41.281 67.026 15.440 1.00 17.24 273 VAL A C 1
ATOM 2969 O O . VAL A 1 201 ? 42.333 66.411 15.539 1.00 22.77 273 VAL A O 1
ATOM 2982 N N . ARG A 1 202 ? 40.544 67.074 14.330 1.00 20.31 274 ARG A N 1
ATOM 2983 C CA . ARG A 1 202 ? 40.988 66.528 13.052 1.00 22.83 274 ARG A CA 1
ATOM 2984 C C . ARG A 1 202 ? 40.774 67.600 12.016 1.00 21.17 274 ARG A C 1
ATOM 2985 O O . ARG A 1 202 ? 39.643 67.968 11.757 1.00 19.89 274 ARG A O 1
ATOM 3006 N N . GLU A 1 203 ? 41.868 68.138 11.477 1.00 22.90 275 GLU A N 1
ATOM 3007 C CA . GLU A 1 203 ? 41.798 69.218 10.501 1.00 23.56 275 GLU A CA 1
ATOM 3008 C C . GLU A 1 203 ? 40.869 70.361 10.893 1.00 18.46 275 GLU A C 1
ATOM 3009 O O . GLU A 1 203 ? 40.001 70.725 10.126 1.00 21.14 275 GLU A O 1
ATOM 3021 N N . GLY A 1 204 ? 41.058 70.921 12.091 1.00 18.37 276 GLY A N 1
ATOM 3022 C CA . GLY A 1 204 ? 40.300 72.088 12.507 1.00 22.70 276 GLY A CA 1
ATOM 3023 C C . GLY A 1 204 ? 38.945 71.770 13.128 1.00 24.06 276 GLY A C 1
ATOM 3024 O O . GLY A 1 204 ? 38.337 72.632 13.755 1.00 30.38 276 GLY A O 1
ATOM 3028 N N . LEU A 1 205 ? 38.479 70.532 12.951 1.00 21.06 277 LEU A N 1
ATOM 3029 C CA . LEU A 1 205 ? 37.181 70.099 13.455 1.00 15.96 277 LEU A CA 1
ATOM 3030 C C . LEU A 1 205 ? 37.362 69.363 14.768 1.00 16.69 277 LEU A C 1
ATOM 3031 O O . LEU A 1 205 ? 38.088 68.371 14.844 1.00 18.92 277 LEU A O 1
ATOM 3047 N N . GLU A 1 206 ? 36.720 69.882 15.809 1.00 18.24 278 GLU A N 1
ATOM 3048 C CA . GLU A 1 206 ? 36.811 69.309 17.137 1.00 19.56 278 GLU A CA 1
ATOM 3049 C C . GLU A 1 206 ? 35.599 68.427 17.408 1.00 17.12 278 GLU A C 1
ATOM 3050 O O . GLU A 1 206 ? 34.449 68.817 17.140 1.00 16.15 278 GLU A O 1
ATOM 3062 N N . PHE A 1 207 ? 35.884 67.230 17.925 1.00 15.11 279 PHE A N 1
ATOM 3063 C CA . PHE A 1 207 ? 34.870 66.228 18.272 1.00 16.16 279 PHE A CA 1
ATOM 3064 C C . PHE A 1 207 ? 35.058 65.730 19.698 1.00 15.02 279 PHE A C 1
ATOM 3065 O O . PHE A 1 207 ? 36.124 65.883 20.291 1.00 17.13 279 PHE A O 1
ATOM 3082 N N . ALA A 1 208 ? 34.022 65.109 20.262 1.00 13.43 280 ALA A N 1
ATOM 3083 C CA . ALA A 1 208 ? 34.206 64.383 21.492 1.00 14.70 280 ALA A CA 1
ATOM 3084 C C . ALA A 1 208 ? 33.295 63.172 21.503 1.00 16.15 280 ALA A C 1
ATOM 3085 O O . ALA A 1 208 ? 32.301 63.111 20.768 1.00 13.50 280 ALA A O 1
ATOM 3092 N N . VAL A 1 209 ? 33.665 62.227 22.342 1.00 16.66 281 VAL A N 1
ATOM 3093 C CA . VAL A 1 209 ? 32.939 60.960 22.463 1.00 11.44 281 VAL A CA 1
ATOM 3094 C C . VAL A 1 209 ? 32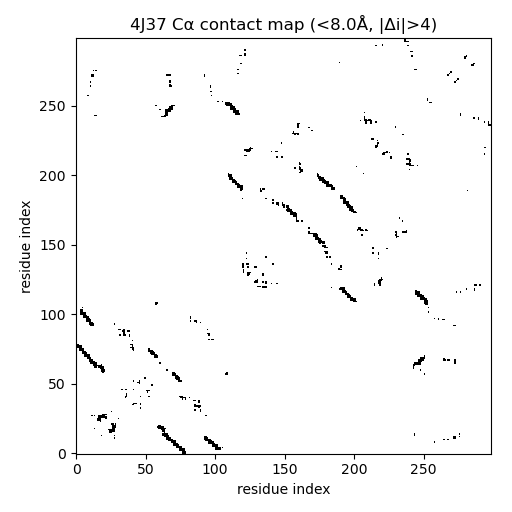.197 60.880 23.797 1.00 13.37 281 VAL A C 1
ATOM 3095 O O . VAL A 1 209 ? 32.807 60.933 24.883 1.00 14.39 281 VAL A O 1
ATOM 3108 N N . ILE A 1 210 ? 30.878 60.737 23.710 1.00 12.38 282 ILE A N 1
ATOM 3109 C CA . ILE A 1 210 ? 30.040 60.441 24.866 1.00 12.19 282 ILE A CA 1
ATOM 3110 C C . ILE A 1 210 ? 29.919 58.914 24.977 1.00 15.22 282 ILE A C 1
ATOM 3111 O O . ILE A 1 210 ? 29.794 58.222 23.957 1.00 11.55 282 ILE A O 1
ATOM 3127 N N . ARG A 1 211 ? 29.958 58.369 26.195 1.00 12.09 283 ARG A N 1
ATOM 3128 C CA . ARG A 1 211 ? 29.765 56.933 26.368 1.00 14.28 283 ARG A CA 1
ATOM 3129 C C . ARG A 1 211 ? 28.643 56.742 27.356 1.00 15.38 283 ARG A C 1
ATOM 3130 O O . ARG A 1 211 ? 28.541 57.509 28.316 1.00 13.24 283 ARG A O 1
ATOM 3151 N N . VAL A 1 212 ? 27.782 55.760 27.090 1.00 10.50 284 VAL A N 1
ATOM 3152 C CA . VAL A 1 212 ? 26.701 55.442 27.997 1.00 11.55 284 VAL A CA 1
ATOM 3153 C C . VAL A 1 212 ? 26.644 53.920 28.134 1.00 12.52 284 VAL A C 1
ATOM 3154 O O . VAL A 1 212 ? 26.843 53.170 27.167 1.00 14.59 284 VAL A O 1
ATOM 3167 N N . LYS A 1 213 ? 26.419 53.486 29.368 1.00 14.60 285 LYS A N 1
ATOM 3168 C CA . LYS A 1 213 ? 26.258 52.065 29.683 1.00 9.99 285 LYS A CA 1
ATOM 3169 C C . LYS A 1 213 ? 24.981 51.956 30.444 1.00 13.72 285 LYS A C 1
ATOM 3170 O O . LYS A 1 213 ? 24.716 52.721 31.394 1.00 12.73 285 LYS A O 1
ATOM 3189 N N . GLY A 1 214 ? 24.173 51.021 30.018 1.00 11.11 286 GLY A N 1
ATOM 3190 C CA . GLY A 1 214 ? 22.881 50.844 30.618 1.00 13.30 286 GLY A CA 1
ATOM 3191 C C . GLY A 1 214 ? 22.260 49.538 30.194 1.00 16.55 286 GLY A C 1
ATOM 3192 O O . GLY A 1 214 ? 22.921 48.658 29.626 1.00 18.04 286 GLY A O 1
ATOM 3196 N N . GLN A 1 215 ? 20.963 49.433 30.465 1.00 17.03 287 GLN A N 1
ATOM 3197 C CA . GLN A 1 215 ? 20.203 48.216 30.204 1.00 14.57 287 GLN A CA 1
ATOM 3198 C C . GLN A 1 215 ? 18.900 48.469 29.537 1.00 13.32 287 GLN A C 1
ATOM 3199 O O . GLN A 1 215 ? 18.186 49.424 29.874 1.00 18.26 287 GLN A O 1
ATOM 3213 N N . SER A 1 216 ? 18.548 47.571 28.614 1.00 14.35 288 SER A N 1
ATOM 3214 C CA . SER A 1 216 ? 17.241 47.607 27.996 1.00 16.60 288 SER A CA 1
ATOM 3215 C C . SER A 1 216 ? 16.879 48.998 27.450 1.00 15.74 288 SER A C 1
ATOM 3216 O O . SER A 1 216 ? 15.790 49.503 27.656 1.00 16.89 288 SER A O 1
ATOM 3224 N N . PHE A 1 217 ? 17.803 49.598 26.720 1.00 15.54 289 PHE A N 1
ATOM 3225 C CA . PHE A 1 217 ? 17.543 50.891 26.105 1.00 10.09 289 PHE A CA 1
ATOM 3226 C C . PHE A 1 217 ? 16.320 50.793 25.198 1.00 16.01 289 PHE A C 1
ATOM 3227 O O . PHE A 1 217 ? 16.133 49.805 24.484 1.00 13.14 289 PHE A O 1
ATOM 3244 N N . MET A 1 218 ? 15.506 51.835 25.213 1.00 16.02 290 MET A N 1
ATOM 3245 C CA . MET A 1 218 ? 14.312 51.899 24.388 1.00 13.93 290 MET A CA 1
ATOM 3246 C C . MET A 1 218 ? 14.683 52.589 23.076 1.00 17.77 290 MET A C 1
ATOM 3247 O O . MET A 1 218 ? 15.749 53.235 22.975 1.00 13.53 290 MET A O 1
ATOM 3261 N N . MET A 1 219 ? 13.798 52.461 22.086 1.00 17.62 291 MET A N 1
ATOM 3262 C CA . MET A 1 219 ? 13.960 53.135 20.811 1.00 18.24 291 MET A CA 1
ATOM 3263 C C . MET A 1 219 ? 14.086 54.634 21.063 1.00 16.46 291 MET A C 1
ATOM 3264 O O . MET A 1 219 ? 13.277 55.197 21.801 1.00 21.01 291 MET A O 1
ATOM 3278 N N . HIS A 1 220 ? 15.132 55.232 20.472 1.00 15.11 292 HIS A N 1
ATOM 3279 C CA . HIS A 1 220 ? 15.463 56.660 20.508 1.00 11.30 292 HIS A CA 1
ATOM 3280 C C . HIS A 1 220 ? 15.963 57.181 21.861 1.00 12.62 292 HIS A C 1
ATOM 3281 O O . HIS A 1 220 ? 16.221 58.375 22.025 1.00 13.49 292 HIS A O 1
ATOM 3296 N N . GLN A 1 221 ? 16.068 56.304 22.857 1.00 13.45 293 GLN A N 1
ATOM 3297 C CA . GLN A 1 221 ? 16.398 56.755 24.206 1.00 9.69 293 GLN A CA 1
ATOM 3298 C C . GLN A 1 221 ? 17.762 57.432 24.297 1.00 11.22 293 GLN A C 1
ATOM 3299 O O . GLN A 1 221 ? 17.890 58.501 24.872 1.00 11.50 293 GLN A O 1
ATOM 3313 N N . ILE A 1 222 ? 18.794 56.830 23.748 1.00 8.75 294 ILE A N 1
ATOM 3314 C CA . ILE A 1 222 ? 20.117 57.459 23.853 1.00 9.67 294 ILE A CA 1
ATOM 3315 C C . ILE A 1 222 ? 20.139 58.751 23.062 1.00 11.92 294 ILE A C 1
ATOM 3316 O O . ILE A 1 222 ? 20.689 59.752 23.524 1.00 11.92 294 ILE A O 1
ATOM 3332 N N . ARG A 1 223 ? 19.609 58.716 21.847 1.00 10.80 295 ARG A N 1
ATOM 3333 C CA . ARG A 1 223 ? 19.535 59.938 21.035 1.00 14.15 295 ARG A CA 1
ATOM 3334 C C . ARG A 1 223 ? 18.804 61.088 21.756 1.00 14.93 295 ARG A C 1
ATOM 3335 O O . ARG A 1 223 ? 19.254 62.231 21.682 1.00 13.71 295 ARG A O 1
ATOM 3356 N N . LYS A 1 224 ? 17.683 60.795 22.416 1.00 12.36 296 LYS A N 1
ATOM 3357 C CA . LYS A 1 224 ? 16.982 61.804 23.214 1.00 12.15 296 LYS A CA 1
ATOM 3358 C C . LYS A 1 224 ? 17.766 62.217 24.469 1.00 17.33 296 LYS A C 1
ATOM 3359 O O . LYS A 1 224 ? 17.758 63.389 24.851 1.00 14.29 296 LYS A O 1
ATOM 3378 N N . MET A 1 225 ? 18.459 61.279 25.104 1.00 11.59 297 MET A N 1
ATOM 3379 C CA . MET A 1 225 ? 19.253 61.627 26.292 1.00 9.79 297 MET A CA 1
ATOM 3380 C C . MET A 1 225 ? 20.319 62.641 25.912 1.00 10.96 297 MET A C 1
ATOM 3381 O O . MET A 1 225 ? 20.488 63.625 26.616 1.00 13.33 297 MET A O 1
ATOM 3395 N N . VAL A 1 226 ? 21.038 62.372 24.819 1.00 12.47 298 VAL A N 1
ATOM 3396 C CA . VAL A 1 226 ? 22.027 63.312 24.254 1.00 12.82 298 VAL A CA 1
ATOM 3397 C C . VAL A 1 226 ? 21.336 64.617 23.799 1.00 9.70 298 VAL A C 1
ATOM 3398 O O . VAL A 1 226 ? 21.824 65.703 24.105 1.00 13.10 298 VAL A O 1
ATOM 3411 N N . GLY A 1 227 ? 20.184 64.493 23.136 1.00 12.48 299 GLY A N 1
ATOM 3412 C CA . GLY A 1 227 ? 19.483 65.669 22.613 1.00 13.46 299 GLY A CA 1
ATOM 3413 C C . GLY A 1 227 ? 19.081 66.643 23.711 1.00 17.75 299 GLY A C 1
ATOM 3414 O O . GLY A 1 227 ? 19.169 67.870 23.545 1.00 14.44 299 GLY A O 1
ATOM 3418 N N . LEU A 1 228 ? 18.638 66.130 24.847 1.00 17.98 300 LEU A N 1
ATOM 3419 C CA . LEU A 1 228 ? 18.185 67.044 25.905 1.00 14.56 300 LEU A CA 1
ATOM 3420 C C . LEU A 1 228 ? 19.358 67.811 26.480 1.00 16.46 300 LEU A C 1
ATOM 3421 O O . LEU A 1 228 ? 19.263 69.017 26.763 1.00 17.42 300 LEU A O 1
ATOM 3437 N N . VAL A 1 229 ? 20.478 67.113 26.667 1.00 16.65 301 VAL A N 1
ATOM 3438 C CA . VAL A 1 229 ? 21.664 67.733 27.252 1.00 13.74 301 VAL A CA 1
ATOM 3439 C C . VAL A 1 229 ? 22.268 68.752 26.270 1.00 23.52 301 VAL A C 1
ATOM 3440 O O . VAL A 1 229 ? 22.742 69.793 26.679 1.00 18.48 301 VAL A O 1
ATOM 3453 N N . VAL A 1 230 ? 22.244 68.459 24.972 1.00 13.85 302 VAL A N 1
ATOM 3454 C CA . VAL A 1 230 ? 22.615 69.475 23.981 1.00 18.40 302 VAL A CA 1
ATOM 3455 C C . VAL A 1 230 ? 21.732 70.750 24.121 1.00 20.73 302 VAL A C 1
ATOM 3456 O O . VAL A 1 230 ? 22.248 71.872 24.214 1.00 19.47 302 VAL A O 1
ATOM 3469 N N . ALA A 1 231 ? 20.422 70.569 24.149 1.00 17.01 303 ALA A N 1
ATOM 3470 C CA . ALA A 1 231 ? 19.485 71.686 24.248 1.00 18.27 303 ALA A CA 1
ATOM 3471 C C . ALA A 1 231 ? 19.714 72.536 25.505 1.00 23.85 303 ALA A C 1
ATOM 3472 O O . ALA A 1 231 ? 19.692 73.769 25.436 1.00 23.56 303 ALA A O 1
ATOM 3479 N N . ILE A 1 232 ? 19.917 71.887 26.644 1.00 23.57 304 ILE A N 1
ATOM 3480 C CA . ILE A 1 232 ? 20.251 72.593 27.893 1.00 22.50 304 ILE A CA 1
ATOM 3481 C C . ILE A 1 232 ? 21.569 73.372 27.785 1.00 21.35 304 ILE A C 1
ATOM 3482 O O . ILE A 1 232 ? 21.622 74.591 28.000 1.00 24.29 304 ILE A O 1
ATOM 3498 N N . VAL A 1 233 ? 22.629 72.681 27.409 1.00 21.50 305 VAL A N 1
ATOM 3499 C CA . VAL A 1 233 ? 23.956 73.297 27.354 1.00 19.36 305 VAL A CA 1
ATOM 3500 C C . VAL A 1 233 ? 24.042 74.433 26.326 1.00 27.14 305 VAL A C 1
ATOM 3501 O O . VAL A 1 233 ? 24.745 75.422 26.532 1.00 25.28 305 VAL A O 1
ATOM 3514 N N . LYS A 1 234 ? 23.340 74.298 25.216 1.00 21.06 306 LYS A N 1
ATOM 3515 C CA . LYS A 1 234 ? 23.384 75.359 24.206 1.00 24.60 306 LYS A CA 1
ATOM 3516 C C . LYS A 1 234 ? 22.578 76.593 24.643 1.00 28.03 306 LYS A C 1
ATOM 3517 O O . LYS A 1 234 ? 22.749 77.673 24.086 1.00 29.67 306 LYS A O 1
ATOM 3536 N N . GLY A 1 235 ? 21.698 76.420 25.629 1.00 28.07 307 GLY A N 1
ATOM 3537 C CA . GLY A 1 235 ? 20.928 77.518 26.187 1.00 28.86 307 GLY A CA 1
ATOM 3538 C C . GLY A 1 235 ? 19.465 77.589 25.774 1.00 31.13 307 GLY A C 1
ATOM 3539 O O . GLY A 1 235 ? 18.821 78.596 26.035 1.00 30.52 307 GLY A O 1
ATOM 3543 N N . TYR A 1 236 ? 18.933 76.552 25.129 1.00 25.08 308 TYR A N 1
ATOM 3544 C CA . TYR A 1 236 ? 17.517 76.531 24.734 1.00 22.22 308 TYR A CA 1
ATOM 3545 C C . TYR A 1 236 ? 16.584 76.118 25.869 1.00 29.31 308 TYR A C 1
ATOM 3546 O O . TYR A 1 236 ? 15.385 76.428 25.860 1.00 26.06 308 TYR A O 1
ATOM 3564 N N . ALA A 1 237 ? 17.117 75.368 26.818 1.00 26.08 309 ALA A N 1
ATOM 3565 C CA . ALA A 1 237 ? 16.312 74.887 27.931 1.00 27.79 309 ALA A CA 1
ATOM 3566 C C . ALA A 1 237 ? 17.081 75.049 29.212 1.00 24.19 309 ALA A C 1
ATOM 3567 O O . ALA A 1 237 ? 18.309 74.983 29.233 1.00 23.65 309 ALA A O 1
ATOM 3574 N N . PRO A 1 238 ? 16.352 75.293 30.312 1.00 27.92 310 PRO A N 1
ATOM 3575 C CA . PRO A 1 238 ? 16.988 75.416 31.614 1.00 28.39 310 PRO A CA 1
ATOM 3576 C C . PRO A 1 238 ? 17.363 74.036 32.130 1.00 28.05 310 PRO A C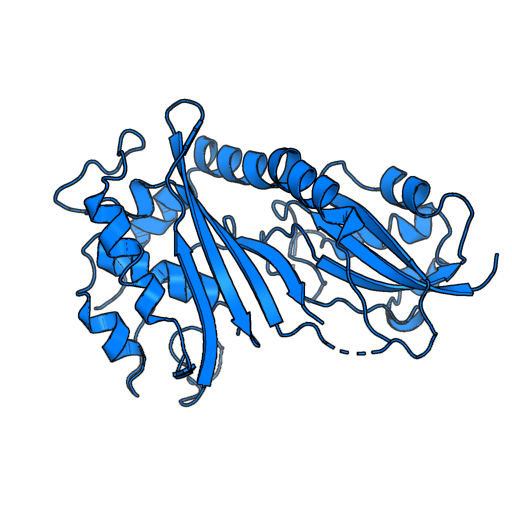 1
ATOM 3577 O O . PRO A 1 238 ? 16.740 73.039 31.752 1.00 29.58 310 PRO A O 1
ATOM 3588 N N . GLU A 1 239 ? 18.390 73.977 32.961 1.00 24.89 311 GLU A N 1
ATOM 3589 C CA . GLU A 1 239 ? 18.870 72.705 33.482 1.00 28.75 311 GLU A CA 1
ATOM 3590 C C . GLU A 1 239 ? 17.776 71.918 34.202 1.00 36.51 311 GLU A C 1
ATOM 3591 O O . GLU A 1 239 ? 17.827 70.692 34.270 1.00 30.82 311 GLU A O 1
ATOM 3603 N N . SER A 1 240 ? 16.793 72.645 34.723 1.00 32.97 312 SER A N 1
ATOM 3604 C CA . SER A 1 240 ? 15.671 72.073 35.452 1.00 34.75 312 SER A CA 1
ATOM 3605 C C . SER A 1 240 ? 14.821 71.134 34.607 1.00 35.45 312 SER A C 1
ATOM 3606 O O . SER A 1 240 ? 14.037 70.348 35.147 1.00 31.85 312 SER A O 1
ATOM 3614 N N . VAL A 1 241 ? 14.952 71.208 33.285 1.00 27.37 313 VAL A N 1
ATOM 3615 C CA . VAL A 1 241 ? 14.098 70.409 32.431 1.00 28.43 313 VAL A CA 1
ATOM 3616 C C . VAL A 1 241 ? 14.452 68.928 32.588 1.00 20.88 313 VAL A C 1
ATOM 3617 O O . VAL A 1 241 ? 13.620 68.050 32.363 1.00 23.69 313 VAL A O 1
ATOM 3630 N N . LEU A 1 242 ? 15.693 68.663 32.957 1.00 24.58 314 LEU A N 1
ATOM 3631 C CA . LEU A 1 242 ? 16.157 67.283 33.022 1.00 26.46 314 LEU A CA 1
ATOM 3632 C C . LEU A 1 242 ? 15.385 66.562 34.126 1.00 22.97 314 LEU A C 1
ATOM 3633 O O . LEU A 1 242 ? 14.722 65.552 33.879 1.00 25.20 314 LEU A O 1
ATOM 3649 N N . GLU A 1 243 ? 15.419 67.118 35.329 1.00 27.46 315 GLU A N 1
ATOM 3650 C CA . GLU A 1 243 ? 14.621 66.565 36.422 1.00 32.43 315 GLU A CA 1
ATOM 3651 C C . GLU A 1 243 ? 13.135 66.588 36.085 1.00 30.28 315 GLU A C 1
ATOM 3652 O O . GLU A 1 243 ? 12.417 65.624 36.324 1.00 30.73 315 GLU A O 1
ATOM 3664 N N . ARG A 1 244 ? 12.666 67.697 35.528 1.00 30.51 316 ARG A N 1
ATOM 3665 C CA . ARG A 1 244 ? 11.253 67.796 35.177 1.00 32.83 316 ARG A CA 1
ATOM 3666 C C . ARG A 1 244 ? 10.822 66.725 34.173 1.00 28.17 316 ARG A C 1
ATOM 3667 O O . ARG A 1 244 ? 9.671 66.287 34.201 1.00 31.31 316 ARG A O 1
ATOM 3688 N N . SER A 1 245 ? 11.734 66.298 33.290 1.00 25.77 317 SER A N 1
ATOM 3689 C CA . SER A 1 245 ? 11.394 65.308 32.270 1.00 22.95 317 SER A CA 1
ATOM 3690 C C . SER A 1 245 ? 11.118 63.925 32.870 1.00 20.73 317 SER A C 1
ATOM 3691 O O . SER A 1 245 ? 10.448 63.111 32.244 1.00 24.42 317 SER A O 1
ATOM 3699 N N . TRP A 1 246 ? 11.662 63.655 34.056 1.00 25.23 318 TRP A N 1
ATOM 3700 C CA . TRP A 1 246 ? 11.326 62.434 34.802 1.00 25.53 318 TRP A CA 1
ATOM 3701 C C . TRP A 1 246 ? 9.883 62.441 35.254 1.00 30.78 318 TRP A C 1
ATOM 3702 O O . TRP A 1 246 ? 9.322 61.390 35.554 1.00 27.87 318 TRP A O 1
ATOM 3723 N N . GLY A 1 247 ? 9.304 63.631 35.367 1.00 30.04 319 GLY A N 1
ATOM 3724 C CA . GLY A 1 247 ? 7.949 63.755 35.857 1.00 29.07 319 GLY A CA 1
ATOM 3725 C C . GLY A 1 247 ? 6.902 63.172 34.941 1.00 27.97 319 GLY A C 1
ATOM 3726 O O . GLY A 1 247 ? 7.190 62.682 33.855 1.00 32.73 319 GLY A O 1
ATOM 3730 N N . THR A 1 248 ? 5.659 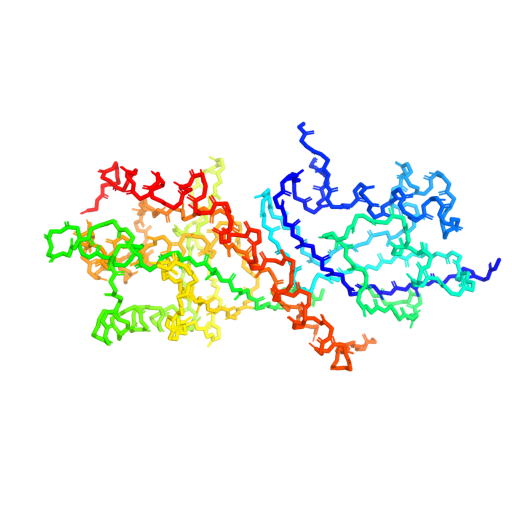63.264 35.387 1.00 30.59 320 THR A N 1
ATOM 3731 C CA . THR A 1 248 ? 4.517 62.741 34.655 1.00 32.21 320 THR A CA 1
ATOM 3732 C C . THR A 1 248 ? 4.251 63.439 33.326 1.00 35.36 320 THR A C 1
ATOM 3733 O O . THR A 1 248 ? 3.824 62.798 32.361 1.00 39.71 320 THR A O 1
ATOM 3744 N N . GLU A 1 249 ? 4.475 64.752 33.298 1.00 39.84 321 GLU A N 1
ATOM 3745 C CA . GLU A 1 249 ? 4.158 65.576 32.135 1.00 40.06 321 GLU A CA 1
ATOM 3746 C C . GLU A 1 249 ? 4.968 65.153 30.927 1.00 34.36 321 GLU A C 1
ATOM 3747 O O . GLU A 1 249 ? 6.102 64.697 31.063 1.00 36.69 321 GLU A O 1
ATOM 3759 N N . LYS A 1 250 ? 4.376 65.312 29.746 1.00 37.17 322 LYS A N 1
ATOM 3760 C CA . LYS A 1 250 ? 5.087 65.100 28.499 1.00 34.36 322 LYS A CA 1
ATOM 3761 C C . LYS A 1 250 ? 6.029 66.266 28.292 1.00 40.63 322 LYS A C 1
ATOM 3762 O O . LYS A 1 250 ? 5.680 67.415 28.583 1.00 29.77 322 LYS A O 1
ATOM 3781 N N . VAL A 1 251 ? 7.242 65.960 27.837 1.00 30.02 323 VAL A N 1
ATOM 3782 C CA . VAL A 1 251 ? 8.200 66.977 27.433 1.00 27.46 323 VAL A CA 1
ATOM 3783 C C . VAL A 1 251 ? 8.660 66.599 26.024 1.00 32.19 323 VAL A C 1
ATOM 3784 O O . VAL A 1 251 ? 8.804 65.408 25.706 1.00 22.54 323 VAL A O 1
ATOM 3797 N N . ASP A 1 252 ? 8.843 67.602 25.169 1.00 29.56 324 ASP A N 1
ATOM 3798 C CA . ASP A 1 252 ? 9.224 67.361 23.781 1.00 29.15 324 ASP A CA 1
ATOM 3799 C C . ASP A 1 252 ? 10.740 67.323 23.766 1.00 27.55 324 ASP A C 1
ATOM 3800 O O . ASP A 1 252 ? 11.410 68.357 23.734 1.00 29.90 324 ASP A O 1
ATOM 3809 N N . VAL A 1 253 ? 11.290 66.123 23.868 1.00 24.88 325 VAL A N 1
ATOM 3810 C CA . VAL A 1 253 ? 12.726 65.999 24.039 1.00 19.06 325 VAL A CA 1
ATOM 3811 C C . VAL A 1 253 ? 13.393 65.886 22.663 1.00 15.21 325 VAL A C 1
ATOM 3812 O O . VAL A 1 253 ? 12.999 65.081 21.798 1.00 18.89 325 VAL A O 1
ATOM 3825 N N . PRO A 1 254 ? 14.391 66.743 22.425 1.00 19.58 326 PRO A N 1
ATOM 3826 C CA . PRO A 1 254 ? 15.048 66.690 21.114 1.00 20.60 326 PRO A CA 1
ATOM 3827 C C . PRO A 1 254 ? 15.816 65.390 20.925 1.00 22.78 326 PRO A C 1
ATOM 3828 O O . PRO A 1 254 ? 16.433 64.870 21.871 1.00 18.56 326 PRO A O 1
ATOM 3839 N N . LYS A 1 255 ? 15.771 64.895 19.701 1.00 20.09 327 LYS A N 1
ATOM 3840 C CA . LYS A 1 255 ? 16.379 63.643 19.313 1.00 17.44 327 LYS A CA 1
ATOM 3841 C C . LYS A 1 255 ? 17.591 63.921 18.442 1.00 22.77 327 LYS A C 1
ATOM 3842 O O . LYS A 1 255 ? 17.454 64.284 17.266 1.00 18.90 327 LYS A O 1
ATOM 3861 N N . ALA A 1 256 ? 18.778 63.753 19.009 1.00 15.91 328 ALA A N 1
ATOM 3862 C CA . ALA A 1 256 ? 20.020 63.936 18.250 1.00 13.49 328 ALA A CA 1
ATOM 3863 C C . ALA A 1 256 ? 20.067 62.911 17.125 1.00 12.67 328 ALA A C 1
ATOM 3864 O O . ALA A 1 256 ? 19.372 61.923 17.193 1.00 15.02 328 ALA A O 1
ATOM 3871 N N . PRO A 1 257 ? 20.841 63.168 16.055 1.00 15.56 329 PRO A N 1
ATOM 3872 C CA . PRO A 1 257 ? 20.842 62.245 14.907 1.00 13.79 329 PRO A CA 1
ATOM 3873 C C . PRO A 1 257 ? 21.441 60.870 15.230 1.00 13.94 329 PRO A C 1
ATOM 3874 O O . PRO A 1 257 ? 22.234 60.737 16.163 1.00 14.47 329 PRO A O 1
ATOM 3885 N N . GLY A 1 258 ? 21.058 59.878 14.446 1.00 16.71 330 GLY A N 1
ATOM 3886 C CA . GLY A 1 258 ? 21.612 58.537 14.558 1.00 18.07 330 GLY A CA 1
ATOM 3887 C C . GLY A 1 258 ? 23.050 58.413 14.124 1.00 14.39 330 GLY A C 1
ATOM 3888 O O . GLY A 1 258 ? 23.774 57.507 14.584 1.00 13.29 330 GLY A O 1
ATOM 3892 N N . LEU A 1 259 ? 23.505 59.324 13.255 1.00 13.30 331 LEU A N 1
ATOM 3893 C CA . LEU A 1 259 ? 24.835 59.201 12.649 1.00 11.44 331 LEU A CA 1
ATOM 3894 C C . LEU A 1 259 ? 25.936 58.971 13.689 1.00 13.73 331 LEU A C 1
ATOM 3895 O O . LEU A 1 259 ? 26.834 58.135 13.504 1.00 13.39 331 LEU A O 1
ATOM 3911 N N . GLY A 1 260 ? 25.911 59.742 14.763 1.00 10.96 332 GLY A N 1
ATOM 3912 C CA . GLY A 1 260 ? 27.008 59.689 15.691 1.00 11.15 332 GLY A CA 1
ATOM 3913 C C . GLY A 1 260 ? 26.973 58.464 16.602 1.00 8.28 332 GLY A C 1
ATOM 3914 O O . GLY A 1 260 ? 27.928 58.213 17.315 1.00 13.03 332 GLY A O 1
ATOM 3918 N N . LEU A 1 261 ? 25.897 57.690 16.568 1.00 9.39 333 LEU A N 1
ATOM 3919 C CA . LEU A 1 261 ? 25.725 56.604 17.564 1.00 6.50 333 LEU A CA 1
ATOM 3920 C C . LEU A 1 261 ? 26.454 55.318 17.149 1.00 11.04 333 LEU A C 1
ATOM 3921 O O . LEU A 1 261 ? 26.345 54.908 15.999 1.00 11.11 333 LEU A O 1
ATOM 3937 N N . VAL A 1 262 ? 27.130 54.668 18.104 1.00 7.46 334 VAL A N 1
ATOM 3938 C CA . VAL A 1 262 ? 27.865 53.431 17.832 1.00 6.59 334 VAL A CA 1
ATOM 3939 C C . VAL A 1 262 ? 27.558 52.423 18.944 1.00 9.65 334 VAL A C 1
ATOM 3940 O O . VAL A 1 262 ? 27.703 52.742 20.120 1.00 9.16 334 VAL A O 1
ATOM 3953 N N . LEU A 1 263 ? 27.096 51.228 18.579 1.00 9.04 335 LEU A N 1
ATOM 3954 C CA . LEU A 1 263 ? 26.910 50.172 19.562 1.00 8.52 335 LEU A CA 1
ATOM 3955 C C . LEU A 1 263 ? 28.306 49.633 19.830 1.00 11.54 335 LEU A C 1
ATOM 3956 O O . LEU A 1 263 ? 28.914 49.080 18.922 1.00 10.91 335 LEU A O 1
ATOM 3972 N N . GLU A 1 264 ? 28.823 49.806 21.048 1.00 12.78 336 GLU A N 1
ATOM 3973 C CA . GLU A 1 264 ? 30.200 49.395 21.386 1.00 10.61 336 GLU A CA 1
ATOM 3974 C C . GLU A 1 264 ? 30.265 47.956 21.918 1.00 18.24 336 GLU A C 1
ATOM 3975 O O . GLU A 1 264 ? 31.120 47.187 21.501 1.00 18.36 336 GLU A O 1
ATOM 3987 N N . ARG A 1 265 ? 29.352 47.604 22.818 1.00 13.08 337 ARG A N 1
ATOM 3988 C CA . ARG A 1 265 ? 29.444 46.321 23.522 1.00 20.25 337 ARG A CA 1
ATOM 3989 C C . ARG A 1 265 ? 28.086 45.789 23.930 1.00 19.72 337 ARG A C 1
ATOM 3990 O O . ARG A 1 265 ? 27.204 46.557 24.367 1.00 18.55 337 ARG A O 1
ATOM 4011 N N . VAL A 1 266 ? 27.924 44.470 23.787 1.00 12.63 338 VAL A N 1
ATOM 4012 C CA . VAL A 1 266 ? 26.759 43.746 24.273 1.00 17.77 338 VAL A CA 1
ATOM 4013 C C . VAL A 1 266 ? 27.327 42.870 25.403 1.00 22.98 338 VAL A C 1
ATOM 4014 O O . VAL A 1 266 ? 28.384 42.267 25.258 1.00 25.01 338 VAL A O 1
ATOM 4027 N N . HIS A 1 267 ? 26.674 42.893 26.559 1.00 28.23 339 HIS A N 1
ATOM 4028 C CA . HIS A 1 267 ? 27.213 42.253 27.770 1.00 38.90 339 HIS A CA 1
ATOM 4029 C C . HIS A 1 267 ? 26.290 41.127 28.201 1.00 41.56 339 HIS A C 1
ATOM 4030 O O . HIS A 1 267 ? 25.275 41.397 28.827 1.00 46.88 339 HIS A O 1
ATOM 4045 N N . PHE A 1 268 ? 26.659 39.874 27.922 1.00 51.51 340 PHE A N 1
ATOM 4046 C CA . PHE A 1 268 ? 25.805 38.709 28.222 1.00 50.88 340 PHE A CA 1
ATOM 4047 C C . PHE A 1 268 ? 25.756 38.356 29.717 1.00 43.12 340 PHE A C 1
ATOM 4048 O O . PHE A 1 268 ? 26.730 38.561 30.444 1.00 42.49 340 PHE A O 1
ATOM 4065 N N . GLU A 1 282 ? 25.614 28.737 28.613 1.00 61.01 354 GLU A N 1
ATOM 4066 C CA . GLU A 1 282 ? 26.931 28.927 28.011 1.00 59.25 354 GLU A CA 1
ATOM 4067 C C . GLU A 1 282 ? 27.300 30.419 27.957 1.00 59.62 354 GLU A C 1
ATOM 4068 O O . GLU A 1 282 ? 26.633 31.201 27.268 1.00 59.40 354 GLU A O 1
ATOM 4079 N N . PRO A 1 283 ? 28.363 30.821 28.692 1.00 59.13 355 PRO A N 1
ATOM 4080 C CA . PRO A 1 283 ? 28.813 32.224 28.701 1.00 46.53 355 PRO A CA 1
ATOM 4081 C C . PRO A 1 283 ? 29.584 32.604 27.426 1.00 43.76 355 PRO A C 1
ATOM 4082 O O . PRO A 1 283 ? 29.820 31.738 26.587 1.00 41.80 355 PRO A O 1
ATOM 4093 N N . LEU A 1 284 ? 29.961 33.876 27.289 1.00 35.42 356 LEU A N 1
ATOM 4094 C CA . LEU A 1 284 ? 30.599 34.360 26.070 1.00 31.34 356 LEU A CA 1
ATOM 4095 C C . LEU A 1 284 ? 31.279 35.703 26.290 1.00 32.96 356 LEU A C 1
ATOM 4096 O O . LEU A 1 284 ? 30.661 36.664 26.746 1.00 46.19 356 LEU A O 1
ATOM 4112 N N . ASP A 1 285 ? 32.560 35.746 25.956 1.00 29.20 357 ASP A N 1
ATOM 4113 C CA . ASP A 1 285 ? 33.398 36.899 26.205 1.00 38.45 357 ASP A CA 1
ATOM 4114 C C . ASP A 1 285 ? 34.382 37.074 25.047 1.00 37.93 357 ASP A C 1
ATOM 4115 O O . ASP A 1 285 ? 35.020 36.113 24.598 1.00 39.90 357 ASP A O 1
ATOM 4124 N N . TRP A 1 286 ? 34.512 38.313 24.584 1.00 30.64 358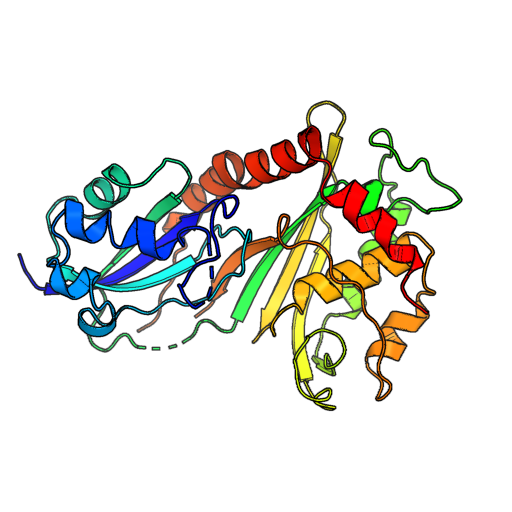 TRP A N 1
ATOM 4125 C CA . TRP A 1 286 ? 35.311 38.620 23.407 1.00 26.32 358 TRP A CA 1
ATOM 4126 C C . TRP A 1 286 ? 36.593 39.362 23.729 1.00 32.94 358 TRP A C 1
ATOM 4127 O O . TRP A 1 286 ? 37.100 40.137 22.907 1.00 28.54 358 TRP A O 1
ATOM 4148 N N . ALA A 1 287 ? 37.148 39.101 24.912 1.00 35.23 359 ALA A N 1
ATOM 4149 C CA . ALA A 1 287 ? 38.301 39.860 25.386 1.00 32.65 359 ALA A CA 1
ATOM 4150 C C . ALA A 1 287 ? 39.480 39.811 24.431 1.00 29.34 359 ALA A C 1
ATOM 4151 O O . ALA A 1 287 ? 40.168 40.817 24.244 1.00 39.69 359 ALA A O 1
ATOM 4158 N N . GLN A 1 288 ? 39.719 38.668 23.798 1.00 29.94 360 GLN A N 1
ATOM 4159 C CA . GLN A 1 288 ? 40.899 38.556 22.953 1.00 32.08 360 GLN A CA 1
ATOM 4160 C C . GLN A 1 288 ? 40.712 39.369 21.662 1.00 39.73 360 GLN A C 1
ATOM 4161 O O . GLN A 1 288 ? 41.671 39.653 20.941 1.00 30.53 360 GLN A O 1
ATOM 4175 N N . GLU A 1 289 ? 39.469 39.765 21.390 1.00 35.27 361 GLU A N 1
ATOM 4176 C CA . GLU A 1 289 ? 39.174 40.527 20.178 1.00 25.92 361 GLU A CA 1
ATOM 4177 C C . GLU A 1 289 ? 39.200 42.045 20.364 1.00 28.37 361 GLU A C 1
ATOM 4178 O O . GLU A 1 289 ? 38.933 42.777 19.417 1.00 22.82 361 GLU A O 1
ATOM 4190 N N . GLU A 1 290 ? 39.548 42.529 21.554 1.00 32.40 362 GLU A N 1
ATOM 4191 C CA . GLU A 1 290 ? 39.412 43.951 21.855 1.00 26.50 362 GLU A CA 1
ATOM 4192 C C . GLU A 1 290 ? 40.287 44.834 20.994 1.00 23.91 362 GLU A C 1
ATOM 4193 O O . GLU A 1 290 ? 39.874 45.946 20.624 1.00 28.42 362 GLU A O 1
ATOM 4205 N N . GLY A 1 291 ? 41.490 44.357 20.678 1.00 25.50 363 GLY A N 1
ATOM 4206 C CA . GLY A 1 291 ? 42.393 45.066 19.799 1.00 24.94 363 GLY A CA 1
ATOM 4207 C C . GLY A 1 291 ? 41.818 45.263 18.397 1.00 24.18 363 GLY A C 1
ATOM 4208 O O . GLY A 1 291 ? 41.992 46.322 17.772 1.00 22.11 363 GLY A O 1
ATOM 4212 N N . LYS A 1 292 ? 41.121 44.258 17.887 1.00 22.54 364 LYS A N 1
ATOM 4213 C CA . LYS A 1 292 ? 40.573 44.395 16.545 1.00 19.46 364 LYS A CA 1
ATOM 4214 C C . LYS A 1 292 ? 39.354 45.312 16.560 1.00 18.69 364 LYS A C 1
ATOM 4215 O O . LYS A 1 292 ? 39.156 46.117 15.631 1.00 19.45 364 LYS A O 1
ATOM 4234 N N . VAL A 1 293 ? 38.558 45.192 17.619 1.00 20.55 365 VAL A N 1
ATOM 4235 C CA . VAL A 1 293 ? 37.430 46.089 17.838 1.00 21.59 365 VAL A CA 1
ATOM 4236 C C . VAL A 1 293 ? 37.908 47.542 17.833 1.00 22.80 365 VAL A C 1
ATOM 4237 O O . VAL A 1 293 ? 37.313 48.383 17.163 1.00 21.25 365 VAL A O 1
ATOM 4250 N N . ALA A 1 294 ? 38.978 47.842 18.579 1.00 19.83 366 ALA A N 1
ATOM 4251 C CA . ALA A 1 294 ? 39.470 49.209 18.679 1.00 22.39 366 ALA A CA 1
ATOM 4252 C C . ALA A 1 294 ? 39.923 49.725 17.333 1.00 18.16 366 ALA A C 1
ATOM 4253 O O . ALA A 1 294 ? 39.589 50.861 16.922 1.00 20.35 366 ALA A O 1
ATOM 4260 N N . ALA A 1 295 ? 40.719 48.905 16.653 1.00 18.39 367 ALA A N 1
ATOM 4261 C CA . ALA A 1 295 ? 41.281 49.263 15.366 1.00 21.82 367 ALA A CA 1
ATOM 4262 C C . ALA A 1 295 ? 40.183 49.532 14.331 1.00 19.75 367 ALA A C 1
ATOM 4263 O O . ALA A 1 295 ? 40.284 50.466 13.550 1.00 16.10 367 ALA A O 1
ATOM 4270 N N . PHE A 1 296 ? 39.131 48.716 14.327 1.00 17.87 368 PHE A N 1
ATOM 4271 C CA . PHE A 1 296 ? 38.084 48.894 13.337 1.00 15.22 368 PHE A CA 1
ATOM 4272 C C . PHE A 1 296 ? 37.306 50.171 13.615 1.00 18.20 368 PHE A C 1
ATOM 4273 O O . PHE A 1 296 ? 36.898 50.874 12.673 1.00 14.40 368 PHE A O 1
ATOM 4290 N N . LYS A 1 297 ? 37.139 50.505 14.893 1.00 14.81 369 LYS A N 1
ATOM 4291 C CA . LYS A 1 297 ? 36.441 51.743 15.266 1.00 16.33 369 LYS A CA 1
ATOM 4292 C C . LYS A 1 297 ? 37.238 52.935 14.782 1.00 18.56 369 LYS A C 1
ATOM 4293 O O . LYS A 1 297 ? 36.684 53.839 14.133 1.00 17.16 369 LYS A O 1
ATOM 4312 N N . GLU A 1 298 ? 38.536 52.946 15.079 1.00 21.27 370 GLU A N 1
ATOM 4313 C CA . GLU A 1 298 ? 39.404 54.029 14.604 1.00 20.21 370 GLU A CA 1
ATOM 4314 C C . GLU A 1 298 ? 39.533 54.144 13.091 1.00 21.37 370 GLU A C 1
ATOM 4315 O O . GLU A 1 298 ? 39.588 55.249 12.563 1.00 21.92 370 GLU A O 1
ATOM 4327 N N . GLU A 1 299 ? 39.572 53.022 12.384 1.00 16.65 371 GLU A N 1
ATOM 4328 C CA . GLU A 1 299 ? 39.842 53.034 10.955 1.00 21.86 371 GLU A CA 1
ATOM 4329 C C . GLU A 1 299 ? 38.591 53.151 10.088 1.00 20.37 371 GLU A C 1
ATOM 4330 O O . GLU A 1 299 ? 38.652 53.730 8.999 1.00 20.14 371 GLU A O 1
ATOM 4342 N N . HIS A 1 300 ? 37.452 52.629 10.551 1.00 17.89 372 HIS A N 1
ATOM 4343 C CA . HIS A 1 300 ? 36.259 52.625 9.704 1.00 16.13 372 HIS A CA 1
ATOM 4344 C C . HIS A 1 300 ? 35.060 53.421 10.268 1.00 18.91 372 HIS A C 1
ATOM 4345 O O . HIS A 1 300 ? 34.437 54.236 9.550 1.00 23.17 372 HIS A O 1
ATOM 4360 N N . ILE A 1 301 ? 34.805 53.303 11.561 1.00 12.51 373 ILE A N 1
ATOM 4361 C CA . ILE A 1 301 ? 33.626 53.930 12.120 1.00 14.57 373 ILE A CA 1
ATOM 4362 C C . ILE A 1 301 ? 33.816 55.434 12.285 1.00 16.63 373 ILE A C 1
ATOM 4363 O O . ILE A 1 301 ? 33.050 56.233 11.742 1.00 13.99 373 ILE A O 1
ATOM 4379 N N . TYR A 1 302 ? 34.824 55.813 13.046 1.00 14.39 374 TYR A N 1
ATOM 4380 C CA . TYR A 1 302 ? 35.011 57.223 13.389 1.00 14.38 374 TYR A CA 1
ATOM 4381 C C . TYR A 1 302 ? 35.274 58.110 12.143 1.00 14.57 374 TYR A C 1
ATOM 4382 O O . TYR A 1 302 ? 34.687 59.195 12.019 1.00 15.17 374 TYR A O 1
ATOM 4400 N N . PRO A 1 303 ? 36.130 57.658 11.203 1.00 17.16 375 PRO A N 1
ATOM 4401 C CA . PRO A 1 303 ? 36.397 58.473 10.006 1.00 16.28 375 PRO A CA 1
ATOM 4402 C C . PRO A 1 303 ? 35.176 58.728 9.146 1.00 17.81 375 PRO A C 1
ATOM 4403 O O . PRO A 1 303 ? 35.040 59.800 8.563 1.00 16.39 375 PRO A O 1
ATOM 4414 N N . THR A 1 304 ? 34.282 57.757 9.045 1.00 18.00 376 THR A N 1
ATOM 4415 C CA . THR A 1 304 ? 33.068 57.993 8.286 1.00 14.14 376 THR A CA 1
ATOM 4416 C C . THR A 1 304 ? 32.162 59.014 8.964 1.00 10.95 376 THR A C 1
ATOM 4417 O O . THR A 1 304 ? 31.537 59.850 8.292 1.00 11.64 376 THR A O 1
ATOM 4428 N N . ILE A 1 305 ? 32.044 58.942 10.285 1.00 11.11 377 ILE A N 1
ATOM 4429 C CA . ILE A 1 305 ? 31.207 59.924 10.986 1.00 13.57 377 ILE A CA 1
ATOM 4430 C C . ILE A 1 305 ? 31.797 61.343 10.834 1.00 13.68 377 ILE A C 1
ATOM 4431 O O . ILE A 1 305 ? 31.061 62.301 10.583 1.00 13.13 377 ILE A O 1
ATOM 4447 N N . ILE A 1 306 ? 33.120 61.440 10.973 1.00 11.04 378 ILE A N 1
ATOM 4448 C CA . ILE A 1 306 ? 33.835 62.723 10.961 1.00 12.39 378 ILE A CA 1
ATOM 4449 C C . ILE A 1 306 ? 33.752 63.310 9.554 1.00 19.32 378 ILE A C 1
ATOM 4450 O O . ILE A 1 306 ? 33.457 64.520 9.375 1.00 10.95 378 ILE A O 1
ATOM 4466 N N . GLY A 1 307 ? 33.990 62.450 8.562 1.00 17.54 379 GLY A N 1
ATOM 4467 C CA . GLY A 1 307 ? 33.850 62.806 7.164 1.00 21.11 379 GLY A CA 1
ATOM 4468 C C . GLY A 1 307 ? 32.478 63.323 6.784 1.00 14.11 379 GLY A C 1
ATOM 4469 O O . GLY A 1 307 ? 32.319 64.299 6.027 1.00 18.46 379 GLY A O 1
ATOM 4473 N N . THR A 1 308 ? 31.446 62.659 7.291 1.00 12.99 380 THR A N 1
ATOM 4474 C CA . THR A 1 308 ? 30.094 63.048 6.991 1.00 12.29 380 THR A CA 1
ATOM 4475 C C . THR A 1 308 ? 29.784 64.381 7.677 1.00 11.66 380 THR A C 1
ATOM 4476 O O . THR A 1 308 ? 29.049 65.202 7.112 1.00 16.32 380 THR A O 1
ATOM 4487 N N . GLU A 1 309 ? 30.328 64.603 8.883 1.00 14.08 381 GLU A N 1
ATOM 4488 C CA . GLU A 1 309 ? 30.058 65.871 9.597 1.00 15.11 381 GLU A CA 1
ATOM 4489 C C . GLU A 1 309 ? 30.748 67.010 8.834 1.00 14.74 381 GLU A C 1
ATOM 4490 O O . GLU A 1 309 ? 30.161 68.045 8.605 1.00 17.94 381 GLU A O 1
ATOM 4502 N N . ARG A 1 310 ? 31.990 66.773 8.436 1.00 17.33 382 ARG A N 1
ATOM 4503 C CA . ARG A 1 310 ? 32.790 67.753 7.672 1.00 20.74 382 ARG A CA 1
ATOM 4504 C C . ARG A 1 310 ? 32.109 68.151 6.355 1.00 22.91 382 ARG A C 1
ATOM 4505 O O . ARG A 1 310 ? 31.918 69.346 6.061 1.00 24.49 382 ARG A O 1
ATOM 4526 N N . ASP A 1 311 ? 31.693 67.156 5.586 1.00 17.08 383 ASP A N 1
ATOM 4527 C CA . ASP A 1 311 ? 31.225 67.369 4.216 1.00 20.79 383 ASP A CA 1
ATOM 4528 C C . ASP A 1 311 ? 29.719 67.603 4.086 1.00 25.53 383 ASP A C 1
ATOM 4529 O O . ASP A 1 311 ? 29.273 68.255 3.148 1.00 22.54 383 ASP A O 1
ATOM 4538 N N . GLU A 1 312 ? 28.928 67.092 5.022 1.00 17.24 384 GLU A N 1
ATOM 4539 C CA . GLU A 1 312 ? 27.463 67.161 4.903 1.00 12.92 384 GLU A CA 1
ATOM 4540 C C . GLU A 1 312 ? 26.788 67.962 6.028 1.00 16.35 384 GLU A C 1
ATOM 4541 O O . GLU A 1 312 ? 25.551 68.212 6.004 1.00 18.99 384 GLU A O 1
ATOM 4553 N N . ARG A 1 313 ? 27.565 68.282 7.050 1.00 18.36 385 ARG A N 1
ATOM 4554 C CA . ARG A 1 313 ? 27.106 69.123 8.168 1.00 21.00 385 ARG A CA 1
ATOM 4555 C C . ARG A 1 313 ? 25.811 68.655 8.824 1.00 22.48 385 ARG A C 1
ATOM 4556 O O . ARG A 1 313 ? 24.875 69.442 9.041 1.00 22.76 385 ARG A O 1
ATOM 4577 N N . SER A 1 314 ? 25.773 67.366 9.181 1.00 16.89 386 SER A N 1
ATOM 4578 C CA . SER A 1 314 ? 24.586 66.745 9.756 1.00 16.92 386 SER A CA 1
ATOM 4579 C C . SER A 1 314 ? 24.217 67.383 11.069 1.00 15.60 386 SER A C 1
ATOM 4580 O O . SER A 1 314 ? 23.060 67.748 11.282 1.00 19.37 386 SER A O 1
ATOM 4588 N N . MET A 1 315 ? 25.200 67.499 11.961 1.00 18.14 387 MET A N 1
ATOM 4589 C CA . MET A 1 315 ? 24.958 68.023 13.298 1.00 17.62 387 MET A CA 1
ATOM 4590 C C . MET A 1 315 ? 24.523 69.473 13.183 1.00 21.20 387 MET A C 1
ATOM 4591 O O . MET A 1 315 ? 23.504 69.883 13.763 1.00 22.18 387 MET A O 1
ATOM 4605 N N . ALA A 1 316 ? 25.290 70.252 12.428 1.00 17.13 388 ALA A N 1
ATOM 4606 C CA . ALA A 1 316 ? 25.000 71.688 12.311 1.00 22.22 388 ALA A CA 1
ATOM 4607 C C . ALA A 1 316 ? 23.557 71.932 11.840 1.00 20.84 388 ALA A C 1
ATOM 4608 O O . ALA A 1 316 ? 22.879 72.817 12.364 1.00 23.99 388 ALA A O 1
ATOM 4615 N N . GLN A 1 317 ? 23.101 71.154 10.857 1.00 18.67 389 GLN A N 1
ATOM 4616 C CA . GLN A 1 317 ? 21.716 71.223 10.367 1.00 22.31 389 GLN A CA 1
ATOM 4617 C C . GLN A 1 317 ? 20.687 70.802 11.431 1.00 19.97 389 GLN A C 1
ATOM 4618 O O . GLN A 1 317 ? 19.674 71.465 11.644 1.00 23.38 389 GLN A O 1
ATOM 4632 N N . TRP A 1 318 ? 20.953 69.712 12.137 1.00 22.58 390 TRP A N 1
ATOM 4633 C CA . TRP A 1 318 ? 20.057 69.321 13.231 1.00 20.38 390 TRP A CA 1
ATOM 4634 C C . TRP A 1 318 ? 19.992 70.409 14.328 1.00 19.66 390 TRP A C 1
ATOM 4635 O O . TRP A 1 318 ? 18.931 70.717 14.861 1.00 17.63 390 TRP A O 1
ATOM 4656 N N . LEU A 1 319 ? 21.119 71.002 14.677 1.00 16.79 391 LEU A N 1
ATOM 4657 C CA . LEU A 1 319 ? 21.110 71.997 15.748 1.00 18.52 391 LEU A CA 1
ATOM 4658 C C . LEU A 1 319 ? 20.180 73.164 15.401 1.00 28.91 391 LEU A C 1
ATOM 4659 O O . LEU A 1 319 ? 19.562 73.773 16.287 1.00 22.25 391 LEU A O 1
ATOM 4675 N N . SER A 1 320 ? 20.049 73.448 14.108 1.00 26.58 392 SER A N 1
ATOM 4676 C CA . SER A 1 320 ? 19.245 74.584 13.657 1.00 30.78 392 SER A CA 1
ATOM 4677 C C . SER A 1 320 ? 17.752 74.306 13.868 1.00 25.25 392 SER A C 1
ATOM 4678 O O . SER A 1 320 ? 16.942 75.222 13.841 1.00 31.53 392 SER A O 1
ATOM 4686 N N . THR A 1 321 ? 17.395 73.047 14.114 1.00 22.97 393 THR A N 1
ATOM 4687 C CA . THR A 1 321 ? 16.014 72.696 14.449 1.00 22.44 393 THR A CA 1
ATOM 4688 C C . THR A 1 321 ? 15.616 72.920 15.922 1.00 23.92 393 THR A C 1
ATOM 4689 O O . THR A 1 321 ? 14.449 72.734 16.270 1.00 26.36 393 THR A O 1
ATOM 4700 N N . LEU A 1 322 ? 16.548 73.323 16.783 1.00 17.34 394 LEU A N 1
ATOM 4701 C CA . LEU A 1 322 ? 16.288 73.307 18.233 1.00 16.15 394 LEU A CA 1
ATOM 4702 C C . LEU A 1 322 ? 15.261 74.339 18.672 1.00 21.86 394 LEU A C 1
ATOM 4703 O O . LEU A 1 322 ? 14.561 74.138 19.681 1.00 19.37 394 LEU A O 1
ATOM 4719 N N . PRO A 1 323 ? 15.171 75.460 17.932 1.00 20.30 395 PRO A N 1
ATOM 4720 C CA . PRO A 1 323 ? 14.176 76.472 18.300 1.00 24.90 395 PRO A CA 1
ATOM 4721 C C . PRO A 1 323 ? 12.714 76.017 18.195 1.00 18.45 395 PRO A C 1
ATOM 4722 O O . PRO A 1 323 ? 11.865 76.676 18.807 1.00 19.48 395 PRO A O 1
ATOM 4733 N N . ILE A 1 324 ? 12.406 74.941 17.469 1.00 19.11 396 ILE A N 1
ATOM 4734 C CA . ILE A 1 324 ? 11.018 74.477 17.323 1.00 21.98 396 ILE A CA 1
ATOM 4735 C C . ILE A 1 324 ? 10.449 73.815 18.587 1.00 19.14 396 ILE A C 1
ATOM 4736 O O . ILE A 1 324 ? 9.232 73.605 18.702 1.00 21.72 396 ILE A O 1
ATOM 4752 N N . HIS A 1 325 ? 11.333 73.495 19.528 1.00 23.58 397 HIS A N 1
ATOM 4753 C CA . HIS A 1 325 ? 10.918 72.811 20.756 1.00 24.64 397 HIS A CA 1
ATOM 4754 C C . HIS A 1 325 ? 10.441 73.820 21.765 1.00 22.73 397 HIS A C 1
ATOM 4755 O O . HIS A 1 325 ? 11.108 74.835 22.017 1.00 23.19 397 HIS A O 1
ATOM 4770 N N . ASN A 1 326 ? 9.302 73.526 22.376 1.00 27.48 398 ASN A N 1
ATOM 4771 C CA . ASN A 1 326 ? 8.768 74.412 23.396 1.00 28.05 398 ASN A CA 1
ATOM 4772 C C . ASN A 1 326 ? 9.245 73.958 24.767 1.00 31.84 398 ASN A C 1
ATOM 4773 O O . ASN A 1 326 ? 8.789 72.944 25.285 1.00 34.71 398 ASN A O 1
ATOM 4784 N N . PHE A 1 327 ? 10.169 74.706 25.349 1.00 36.24 399 PHE A N 1
ATOM 4785 C CA . PHE A 1 327 ? 10.625 74.410 26.702 1.00 39.79 399 PHE A CA 1
ATOM 4786 C C . PHE A 1 327 ? 10.026 75.392 27.721 1.00 39.64 399 PHE A C 1
ATOM 4787 O O . PHE A 1 327 ? 10.671 76.373 28.112 1.00 43.88 399 PHE A O 1
#